Protein AF-A0A3C1F691-F1 (afdb_monomer)

Sequence (245 aa):
MTSILSVVGKPALINWAANTERALVIEAASNLWEDIPINGKKMSRTAYVATLTERIGKQKAHQKELAKAADIGSQVHALIEWNLRRELGQIVGPEPTVQDKAAWAFMSYEDWRKATKLVPVAIEQVVWSTQHRYAGTMDLFADVLIEPYGSCHVVLDWKTGKGIYPEALLQNAAYVQALIEMGHATTLVHGAVVRLPKVETDPEFEVRIITPEEQVELFKVFVNVKALWDWSQAIEAARKVAAKA

Foldseek 3Di:
DVLLCPPPDDVVVVVVLVVQQVVQLVVLLVVVVVPDDPPPPDDDPVRSVVSSDVSSDDDRRSVVVVVVQVLLVVQLLQQVLQVLCVVVVHDDDDHRDHDQLSVQLNVLVVVVCVVFVKDFDDAQDKFDDPPLGDIDTFGTWTWTQDPPVGTATEREAEAQDLDDDLVVLLVRLRRLVRCVNVVVDPLFYKYKYWHGYRDPPRDRIDIDIAGSVNSVVSPVVSSVSNVVSVVVVVVVVVVVVVVVD

Radius of gyration: 23.0 Å; Cα contacts (8 Å, |Δi|>4): 318; chains: 1; bounding box: 62×40×64 Å

Nearest PDB structures (foldseek):
  5zyu-assembly2_B  TM=7.492E-01  e=5.619E-08  Homo sapiens
  5zyv-assembly1_A  TM=8.226E-01  e=7.338E-07  Homo sapiens
  5zyt-assembly3_C  TM=6.083E-01  e=9.622E-08  Homo sapiens
  5zyt-assembly2_B  TM=6.735E-01  e=1.050E-06  Homo sapiens
  5zyt-assembly1_A  TM=6.727E-01  e=1.115E-06  Homo sapiens

Mean predicted aligned error: 5.01 Å

Structure (mmCIF, N/CA/C/O backbone):
data_AF-A0A3C1F691-F1
#
_entry.id   AF-A0A3C1F691-F1
#
loop_
_atom_site.group_PDB
_atom_site.id
_atom_site.type_symbol
_atom_site.label_atom_id
_atom_site.label_alt_id
_atom_site.label_comp_id
_atom_site.label_asym_id
_atom_site.label_entity_id
_atom_site.label_seq_id
_atom_site.pdbx_PDB_ins_code
_atom_site.Cartn_x
_atom_site.Cartn_y
_atom_site.Cartn_z
_atom_site.occupancy
_atom_site.B_iso_or_equiv
_atom_site.auth_seq_id
_atom_site.auth_comp_id
_atom_site.auth_asym_id
_atom_site.auth_atom_id
_atom_site.pdbx_PDB_model_num
ATOM 1 N N . MET A 1 1 ? -9.526 -7.604 -1.653 1.00 84.44 1 MET A N 1
ATOM 2 C CA . MET A 1 1 ? -9.803 -6.157 -1.521 1.00 84.44 1 MET A CA 1
ATOM 3 C C . MET A 1 1 ? -8.988 -5.343 -2.517 1.00 84.44 1 MET A C 1
ATOM 5 O O . MET A 1 1 ? -9.579 -4.698 -3.368 1.00 84.44 1 MET A O 1
ATOM 9 N N . THR A 1 2 ? -7.657 -5.411 -2.482 1.00 85.88 2 THR A N 1
ATOM 10 C CA . THR A 1 2 ? -6.763 -4.706 -3.426 1.00 85.88 2 THR A CA 1
ATOM 11 C C . THR A 1 2 ? -7.056 -5.006 -4.901 1.00 85.88 2 THR A C 1
ATOM 13 O O . THR A 1 2 ? -6.991 -4.110 -5.737 1.00 85.88 2 THR A O 1
ATOM 16 N N . SER A 1 3 ? -7.460 -6.241 -5.219 1.00 92.56 3 SER A N 1
ATOM 17 C CA . SER A 1 3 ? -7.907 -6.636 -6.560 1.00 92.56 3 SER A CA 1
ATOM 18 C C . SER A 1 3 ? -9.103 -5.827 -7.065 1.00 92.56 3 SER A C 1
ATOM 20 O O . SER A 1 3 ? -9.138 -5.487 -8.243 1.00 92.56 3 SER A O 1
ATOM 22 N N . ILE A 1 4 ? -10.050 -5.477 -6.189 1.00 95.81 4 ILE A N 1
ATOM 23 C CA . ILE A 1 4 ? -11.238 -4.692 -6.548 1.00 95.81 4 ILE A CA 1
ATOM 24 C C . ILE A 1 4 ? -10.816 -3.298 -7.002 1.00 95.81 4 ILE A C 1
ATOM 26 O O . ILE A 1 4 ? -11.250 -2.830 -8.044 1.00 95.81 4 ILE A O 1
ATOM 30 N N . LEU A 1 5 ? -9.897 -2.666 -6.273 1.00 95.62 5 LEU A N 1
ATOM 31 C CA . LEU A 1 5 ? -9.416 -1.316 -6.571 1.00 95.62 5 LEU A CA 1
ATOM 32 C C . LEU A 1 5 ? -8.577 -1.236 -7.858 1.00 95.62 5 LEU A C 1
ATOM 34 O O . LEU A 1 5 ? -8.283 -0.140 -8.324 1.00 95.62 5 LEU A O 1
ATOM 38 N N . SER A 1 6 ? -8.212 -2.371 -8.468 1.00 92.81 6 SER A N 1
ATOM 39 C CA . SER A 1 6 ? -7.454 -2.387 -9.727 1.00 92.81 6 SER A CA 1
ATOM 40 C C . SER A 1 6 ? -8.202 -1.777 -10.920 1.00 92.81 6 SER A C 1
ATOM 42 O O . SER A 1 6 ? -7.553 -1.383 -11.887 1.00 92.81 6 SER A O 1
ATOM 44 N N . VAL A 1 7 ? -9.536 -1.655 -10.854 1.00 94.00 7 VAL A N 1
ATOM 45 C CA . VAL A 1 7 ? -10.344 -1.020 -11.919 1.00 94.00 7 VAL A CA 1
ATOM 46 C C . VAL A 1 7 ? -10.296 0.501 -11.879 1.00 94.00 7 VAL A C 1
ATOM 48 O O . VAL A 1 7 ? -10.696 1.152 -12.843 1.00 94.00 7 VAL A O 1
ATOM 51 N N . VAL A 1 8 ? -9.799 1.082 -10.783 1.00 93.38 8 VAL A N 1
ATOM 52 C CA . VAL A 1 8 ? -9.558 2.520 -10.703 1.00 93.38 8 VAL A CA 1
ATOM 53 C C . VAL A 1 8 ? -8.362 2.845 -11.592 1.00 93.38 8 VAL A C 1
ATOM 55 O O . VAL A 1 8 ? -7.253 2.342 -11.401 1.00 93.38 8 VAL A O 1
ATOM 58 N N . GLY A 1 9 ? -8.602 3.675 -12.607 1.00 90.31 9 GLY A N 1
ATOM 59 C CA . GLY A 1 9 ? -7.568 4.078 -13.548 1.00 90.31 9 GLY A CA 1
ATOM 60 C C . GLY A 1 9 ? -6.445 4.849 -12.855 1.00 90.31 9 GLY A C 1
ATOM 61 O O . GLY A 1 9 ? -6.697 5.705 -12.012 1.00 90.31 9 GLY A O 1
ATOM 62 N N . LYS A 1 10 ? -5.198 4.603 -13.278 1.00 89.69 10 LYS A N 1
ATOM 63 C CA . LYS A 1 10 ? -3.998 5.285 -12.759 1.00 89.69 10 LYS A CA 1
ATOM 64 C C . LYS A 1 10 ? -3.265 6.047 -13.872 1.00 89.69 10 LYS A C 1
ATOM 66 O O . LYS A 1 10 ? -2.173 5.630 -14.266 1.00 89.69 10 LYS A O 1
ATOM 71 N N . PRO A 1 11 ? -3.823 7.158 -14.404 1.00 89.62 11 PRO A N 1
ATOM 72 C CA . PRO A 1 11 ? -3.259 7.856 -15.566 1.00 89.62 11 PRO A CA 1
ATOM 73 C C . PRO A 1 11 ? -1.800 8.286 -15.381 1.00 89.62 11 PRO A C 1
ATOM 75 O O . PRO A 1 11 ? -1.000 8.194 -16.309 1.00 89.62 11 PRO A O 1
ATOM 78 N N . ALA A 1 12 ? -1.419 8.685 -14.164 1.00 85.19 12 ALA A N 1
ATOM 79 C CA . ALA A 1 12 ? -0.046 9.073 -13.847 1.00 85.19 12 ALA A CA 1
ATOM 80 C C . ALA A 1 12 ? 0.969 7.936 -14.082 1.00 85.19 12 ALA A C 1
ATOM 82 O O . ALA A 1 12 ? 2.091 8.193 -14.525 1.00 85.19 12 ALA A O 1
ATOM 83 N N . LEU A 1 13 ? 0.574 6.677 -13.849 1.00 89.38 13 LEU A N 1
ATOM 84 C CA . LEU A 1 13 ? 1.449 5.523 -14.064 1.00 89.38 13 LEU A CA 1
ATOM 85 C C . LEU A 1 13 ? 1.698 5.238 -15.546 1.00 89.38 13 LEU A C 1
ATOM 87 O O . LEU A 1 13 ? 2.726 4.653 -15.869 1.00 89.38 13 LEU A O 1
ATOM 91 N N . ILE A 1 14 ? 0.816 5.685 -16.446 1.00 92.25 14 ILE A N 1
ATOM 92 C CA . ILE A 1 14 ? 1.010 5.549 -17.897 1.00 92.25 14 ILE A CA 1
ATOM 93 C C . ILE A 1 14 ? 2.207 6.398 -18.334 1.00 92.25 14 ILE A C 1
ATOM 95 O O . ILE A 1 14 ? 3.147 5.890 -18.946 1.00 92.25 14 ILE A O 1
ATOM 99 N N . ASN A 1 15 ? 2.201 7.681 -17.959 1.00 92.62 15 ASN A N 1
ATOM 100 C CA . ASN A 1 15 ? 3.291 8.603 -18.274 1.00 92.62 15 ASN A CA 1
ATOM 101 C C . ASN A 1 15 ? 4.594 8.186 -17.589 1.00 92.62 15 ASN A C 1
ATOM 103 O O . ASN A 1 15 ? 5.654 8.207 -18.213 1.00 92.62 15 ASN A O 1
ATOM 107 N N . TRP A 1 16 ? 4.514 7.768 -16.323 1.00 93.81 16 TRP A N 1
ATOM 108 C CA . TRP A 1 16 ? 5.671 7.251 -15.601 1.00 93.81 16 TRP A CA 1
ATOM 109 C C . TRP A 1 16 ? 6.269 6.026 -16.299 1.00 93.81 16 TRP A C 1
ATOM 111 O O . TRP A 1 16 ? 7.455 6.048 -16.609 1.00 93.81 16 TRP A O 1
ATOM 121 N N . ALA A 1 17 ? 5.459 5.019 -16.643 1.00 95.19 17 ALA A N 1
ATOM 122 C CA . ALA A 1 17 ? 5.937 3.821 -17.324 1.00 95.19 17 ALA A CA 1
ATOM 123 C C . ALA A 1 17 ? 6.616 4.155 -18.659 1.00 95.19 17 ALA A C 1
ATOM 125 O O . ALA A 1 17 ? 7.720 3.683 -18.917 1.00 95.19 17 ALA A O 1
ATOM 126 N N . ALA A 1 18 ? 6.011 5.024 -19.476 1.00 95.38 18 ALA A N 1
ATOM 127 C CA . ALA A 1 18 ? 6.603 5.460 -20.740 1.00 95.38 18 ALA A CA 1
ATOM 128 C C . ALA A 1 18 ? 7.951 6.177 -20.545 1.00 95.38 18 ALA A C 1
ATOM 130 O O . ALA A 1 18 ? 8.893 5.945 -21.303 1.00 95.38 18 ALA A O 1
ATOM 131 N N . ASN A 1 19 ? 8.062 7.033 -19.526 1.00 96.19 19 ASN A N 1
ATOM 132 C CA . ASN A 1 19 ? 9.307 7.726 -19.203 1.00 96.19 19 ASN A CA 1
ATOM 133 C C . ASN A 1 19 ? 10.386 6.761 -18.692 1.00 96.19 19 ASN A C 1
ATOM 135 O O . ASN A 1 19 ? 11.537 6.880 -19.106 1.00 96.19 19 ASN A O 1
ATOM 139 N N . THR A 1 20 ? 10.020 5.792 -17.851 1.00 96.50 20 THR A N 1
ATOM 140 C CA . THR A 1 20 ? 10.939 4.770 -17.332 1.00 96.50 20 THR A CA 1
ATOM 141 C C . THR A 1 20 ? 11.463 3.862 -18.444 1.00 96.50 20 THR A C 1
ATOM 143 O O . THR A 1 20 ? 12.665 3.619 -18.502 1.00 96.50 20 THR A O 1
ATOM 146 N N . GLU A 1 21 ? 10.608 3.417 -19.374 1.00 97.06 21 GLU A N 1
ATOM 147 C CA . GLU A 1 21 ? 11.079 2.671 -20.553 1.00 97.06 21 GLU A CA 1
ATOM 148 C C . GLU A 1 21 ? 11.993 3.530 -21.432 1.00 97.06 21 GLU A C 1
ATOM 150 O O . GLU A 1 21 ? 13.033 3.058 -21.886 1.00 97.06 21 GLU A O 1
ATOM 155 N N . ARG A 1 22 ? 11.646 4.806 -21.659 1.00 97.06 22 ARG A N 1
ATOM 156 C CA . ARG A 1 22 ? 12.476 5.708 -22.472 1.00 97.06 22 ARG A CA 1
ATOM 157 C C . ARG A 1 22 ? 13.873 5.876 -21.877 1.00 97.06 22 ARG A C 1
ATOM 159 O O . ARG A 1 22 ? 14.838 5.844 -22.631 1.00 97.06 22 ARG A O 1
ATOM 166 N N . ALA A 1 23 ? 13.978 6.032 -20.559 1.00 97.19 23 ALA A N 1
ATOM 167 C CA . ALA A 1 23 ? 15.262 6.135 -19.873 1.00 97.19 23 ALA A CA 1
ATOM 168 C C . ALA A 1 23 ? 16.117 4.874 -20.076 1.00 97.19 23 ALA A C 1
ATOM 170 O O . ALA A 1 23 ? 17.266 4.999 -20.490 1.00 97.19 23 ALA A O 1
ATOM 171 N N . LEU A 1 24 ? 15.534 3.678 -19.901 1.00 96.75 24 LEU A N 1
ATOM 172 C CA . LEU A 1 24 ? 16.233 2.409 -20.142 1.00 96.75 24 LEU A CA 1
ATOM 173 C C . LEU A 1 24 ? 16.728 2.293 -21.590 1.00 96.75 24 LEU A C 1
ATOM 175 O O . LEU A 1 24 ? 17.860 1.883 -21.830 1.00 96.75 24 LEU A O 1
ATOM 179 N N . VAL A 1 25 ? 15.885 2.641 -22.567 1.00 96.62 25 VAL A N 1
ATOM 180 C CA . VAL A 1 25 ? 16.254 2.563 -23.989 1.00 96.62 25 VAL A CA 1
ATOM 181 C C . VAL A 1 25 ? 17.381 3.539 -24.319 1.00 96.62 25 VAL A C 1
ATOM 183 O O . VAL A 1 25 ? 18.305 3.160 -25.035 1.00 96.62 25 VAL A O 1
ATOM 186 N N . ILE A 1 26 ? 17.322 4.771 -23.801 1.00 96.81 26 ILE A N 1
ATOM 187 C CA . ILE A 1 26 ? 18.383 5.771 -23.983 1.00 96.81 26 ILE A CA 1
ATOM 188 C C . ILE A 1 26 ? 19.691 5.260 -23.380 1.00 96.81 26 ILE A C 1
ATOM 190 O O . ILE A 1 26 ? 20.701 5.261 -24.072 1.00 96.81 26 ILE A O 1
ATOM 194 N N . GLU A 1 27 ? 19.674 4.776 -22.139 1.00 96.00 27 GLU A N 1
ATOM 195 C CA . GLU A 1 27 ? 20.860 4.238 -21.463 1.00 96.00 27 GLU A CA 1
ATOM 196 C C . GLU A 1 27 ? 21.464 3.054 -22.233 1.00 96.00 27 GLU A C 1
ATOM 198 O O . GLU A 1 27 ? 22.652 3.055 -22.556 1.00 96.00 27 GLU A O 1
ATOM 203 N N . ALA A 1 28 ? 20.642 2.075 -22.620 1.00 95.12 28 ALA A N 1
ATOM 204 C CA . ALA A 1 28 ? 21.097 0.914 -23.380 1.00 95.12 28 ALA A CA 1
ATOM 205 C C . ALA A 1 28 ? 21.687 1.301 -24.748 1.00 95.12 28 ALA A C 1
ATOM 207 O O . ALA A 1 28 ? 22.677 0.705 -25.183 1.00 95.12 28 ALA A O 1
ATOM 208 N N . ALA A 1 29 ? 21.097 2.295 -25.419 1.00 94.12 29 ALA A N 1
ATOM 209 C CA . ALA A 1 29 ? 21.582 2.807 -26.696 1.00 94.12 29 ALA A CA 1
ATOM 210 C C . ALA A 1 29 ? 22.884 3.608 -26.551 1.00 94.12 29 ALA A C 1
ATOM 212 O O . ALA A 1 29 ? 23.771 3.440 -27.388 1.00 94.12 29 ALA A O 1
ATOM 213 N N . SER A 1 30 ? 23.019 4.428 -25.504 1.00 92.81 30 SER A N 1
ATOM 214 C CA . SER A 1 30 ? 24.247 5.168 -25.186 1.00 92.81 30 SER A CA 1
ATOM 215 C C . SER A 1 30 ? 25.402 4.217 -24.892 1.00 92.81 30 SER A C 1
ATOM 217 O O . SER A 1 30 ? 26.442 4.315 -25.534 1.00 92.81 30 SER A O 1
ATOM 219 N N . ASN A 1 31 ? 25.186 3.215 -24.035 1.00 91.12 31 ASN A N 1
ATOM 220 C CA . ASN A 1 31 ? 26.203 2.203 -23.736 1.00 91.12 31 ASN A CA 1
ATOM 221 C C . ASN A 1 31 ? 26.612 1.441 -25.006 1.00 91.12 31 ASN A C 1
ATOM 223 O O . ASN A 1 31 ? 27.783 1.162 -25.231 1.00 91.12 31 ASN A O 1
ATOM 227 N N . LEU A 1 32 ? 25.647 1.109 -25.875 1.00 90.25 32 LEU A N 1
ATOM 228 C CA . LEU A 1 32 ? 25.952 0.449 -27.147 1.00 90.25 32 LEU A CA 1
ATOM 229 C C . LEU A 1 32 ? 26.742 1.352 -28.096 1.00 90.25 32 LEU A C 1
ATOM 231 O O . LEU A 1 32 ? 27.530 0.838 -28.881 1.00 90.25 32 LEU A O 1
ATOM 235 N N . TRP A 1 33 ? 26.523 2.666 -28.056 1.00 86.50 33 TRP A N 1
ATOM 236 C CA . TRP A 1 33 ? 27.292 3.628 -28.837 1.00 86.50 33 TRP A CA 1
ATOM 237 C C . TRP A 1 33 ? 28.748 3.717 -28.358 1.00 86.50 33 TRP A C 1
ATOM 239 O O . TRP A 1 33 ? 29.644 3.729 -29.199 1.00 86.50 33 TRP A O 1
ATOM 249 N N . GLU A 1 34 ? 28.983 3.704 -27.043 1.00 85.25 34 GLU A N 1
ATOM 250 C CA . GLU A 1 34 ? 30.329 3.726 -26.443 1.00 85.25 34 GLU A CA 1
ATOM 251 C C . GLU A 1 34 ? 31.152 2.473 -26.776 1.00 85.25 34 GLU A C 1
ATOM 253 O O . GLU A 1 34 ? 32.359 2.563 -26.993 1.00 85.25 34 GLU A O 1
ATOM 258 N N . ASP A 1 35 ? 30.501 1.314 -26.898 1.00 83.38 35 ASP A N 1
ATOM 259 C CA . ASP A 1 35 ? 31.168 0.049 -27.225 1.00 83.38 35 ASP A CA 1
ATOM 260 C C . ASP A 1 35 ? 31.649 -0.052 -28.687 1.00 83.38 35 ASP A C 1
ATOM 262 O O . ASP A 1 35 ? 32.362 -0.995 -29.044 1.00 83.38 35 ASP A O 1
ATOM 266 N N . ILE A 1 36 ? 31.250 0.871 -29.574 1.00 77.31 36 ILE A N 1
ATOM 267 C CA . ILE A 1 36 ? 31.621 0.820 -30.996 1.00 77.31 36 ILE A CA 1
ATOM 268 C C . ILE A 1 36 ? 33.094 1.234 -31.154 1.00 77.31 36 ILE A C 1
ATOM 270 O O . ILE A 1 36 ? 33.438 2.383 -30.871 1.00 77.31 36 ILE A O 1
ATOM 274 N N . PRO A 1 37 ? 33.978 0.360 -31.684 1.00 69.44 37 PRO A N 1
ATOM 275 C CA . PRO A 1 37 ? 35.388 0.691 -31.849 1.00 69.44 37 PRO A CA 1
ATOM 276 C C . PRO A 1 37 ? 35.598 1.922 -32.739 1.00 69.44 37 PRO A C 1
ATOM 278 O O . PRO A 1 37 ? 35.031 2.021 -33.833 1.00 69.44 37 PRO A O 1
ATOM 281 N N . ILE A 1 38 ? 36.504 2.807 -32.310 1.00 62.12 38 ILE A N 1
ATOM 282 C CA . ILE A 1 38 ? 36.893 4.066 -32.984 1.00 62.12 38 ILE A CA 1
ATOM 283 C C . ILE A 1 38 ? 37.364 3.827 -34.435 1.00 62.12 38 ILE A C 1
ATOM 285 O O . ILE A 1 38 ? 37.287 4.709 -35.287 1.00 62.12 38 ILE A O 1
ATOM 289 N N . ASN A 1 39 ? 37.773 2.596 -34.750 1.00 66.69 39 ASN A N 1
ATOM 290 C CA . ASN A 1 39 ? 38.333 2.130 -36.019 1.00 66.69 39 ASN A CA 1
ATOM 291 C C . ASN A 1 39 ? 37.342 2.191 -37.210 1.00 66.69 39 ASN A C 1
ATOM 293 O O . ASN A 1 39 ? 37.671 1.740 -38.307 1.00 66.69 39 ASN A O 1
ATOM 297 N N . GLY A 1 40 ? 36.124 2.712 -37.019 1.00 60.62 40 GLY A N 1
ATOM 298 C CA . GLY A 1 40 ? 35.261 3.198 -38.103 1.00 60.62 40 GLY A CA 1
ATOM 299 C C . GLY A 1 40 ? 34.366 2.160 -38.787 1.00 60.62 40 GLY A C 1
ATOM 300 O O . GLY A 1 40 ? 33.588 2.520 -39.674 1.00 60.62 40 GLY A O 1
ATOM 301 N N . LYS A 1 41 ? 34.401 0.882 -38.382 1.00 71.50 41 LYS A N 1
ATOM 302 C CA . LYS A 1 41 ? 33.425 -0.105 -38.871 1.00 71.50 41 LYS A CA 1
ATOM 303 C C . LYS A 1 41 ? 32.082 0.106 -38.179 1.00 71.50 41 LYS A C 1
ATOM 305 O O . LYS A 1 41 ? 31.863 -0.345 -37.060 1.00 71.50 41 LYS A O 1
ATOM 310 N N . LYS A 1 42 ? 31.166 0.774 -38.882 1.00 74.38 42 LYS A N 1
ATOM 311 C CA . LYS A 1 42 ? 29.766 0.891 -38.464 1.00 74.38 42 LYS A CA 1
ATOM 312 C C . LYS A 1 42 ? 29.156 -0.502 -38.310 1.00 74.38 42 LYS A C 1
ATOM 314 O O . LYS A 1 42 ? 29.264 -1.338 -39.207 1.00 74.38 42 LYS A O 1
ATOM 319 N N . MET A 1 43 ? 28.489 -0.725 -37.184 1.00 84.88 43 MET A N 1
ATOM 320 C CA . MET A 1 43 ? 27.676 -1.916 -36.970 1.00 84.88 43 MET A CA 1
ATOM 321 C C . MET A 1 43 ? 26.569 -1.986 -38.029 1.00 84.88 43 MET A C 1
ATOM 323 O O . MET A 1 43 ? 25.995 -0.960 -38.405 1.00 84.88 43 MET A O 1
ATOM 327 N N . SER A 1 44 ? 26.253 -3.187 -38.520 1.00 87.94 44 SER A N 1
ATOM 328 C CA . SER A 1 44 ? 25.092 -3.348 -39.396 1.00 87.94 44 SER A CA 1
ATOM 329 C C . SER A 1 44 ? 23.812 -3.034 -38.618 1.00 87.94 44 SER A C 1
ATOM 331 O O . SER A 1 44 ? 23.735 -3.263 -37.410 1.00 87.94 44 SER A O 1
ATOM 333 N N . ARG A 1 45 ? 22.775 -2.547 -39.309 1.00 88.62 45 ARG A N 1
ATOM 334 C CA . ARG A 1 45 ? 21.475 -2.261 -38.681 1.00 88.62 45 ARG A CA 1
ATOM 335 C C . ARG A 1 45 ? 20.921 -3.479 -37.936 1.00 88.62 45 ARG A C 1
ATOM 337 O O . ARG A 1 45 ? 20.390 -3.333 -36.844 1.00 88.62 45 ARG A O 1
ATOM 344 N N . THR A 1 46 ? 21.063 -4.670 -38.515 1.00 91.88 46 THR A N 1
ATOM 345 C CA . THR A 1 46 ? 20.581 -5.923 -37.922 1.00 91.88 46 THR A CA 1
ATOM 346 C C . THR A 1 46 ? 21.319 -6.258 -36.632 1.00 91.88 46 THR A C 1
ATOM 348 O O . THR A 1 46 ? 20.673 -6.562 -35.634 1.00 91.88 46 THR A O 1
ATOM 351 N N . ALA A 1 47 ? 22.652 -6.152 -36.630 1.00 89.19 47 ALA A N 1
ATOM 352 C CA . ALA A 1 47 ? 23.444 -6.377 -35.426 1.00 89.19 47 ALA A CA 1
ATOM 353 C C . ALA A 1 47 ? 23.119 -5.333 -34.347 1.00 89.19 47 ALA A C 1
ATOM 355 O O . ALA A 1 47 ? 22.934 -5.697 -33.194 1.00 89.19 47 ALA A O 1
ATOM 356 N N . TYR A 1 48 ? 22.937 -4.064 -34.729 1.00 90.69 48 TYR A N 1
ATOM 357 C CA . TYR A 1 48 ? 22.548 -3.007 -33.794 1.00 90.69 48 TYR A CA 1
ATOM 358 C C . TYR A 1 48 ? 21.205 -3.300 -33.120 1.00 90.69 48 TYR A C 1
ATOM 360 O O . TYR A 1 48 ? 21.106 -3.271 -31.896 1.00 90.69 48 TYR A O 1
ATOM 368 N N . VAL A 1 49 ? 20.175 -3.621 -33.911 1.00 92.75 49 VAL A N 1
ATOM 369 C CA . VAL A 1 49 ? 18.840 -3.936 -33.382 1.00 92.75 49 VAL A CA 1
ATOM 370 C C . VAL A 1 49 ? 18.887 -5.165 -32.475 1.00 92.75 49 VAL A C 1
ATOM 372 O O . VAL A 1 49 ? 18.285 -5.134 -31.403 1.00 92.75 49 VAL A O 1
ATOM 375 N N . ALA A 1 50 ? 19.608 -6.221 -32.863 1.00 93.44 50 ALA A N 1
ATOM 376 C CA . ALA A 1 50 ? 19.735 -7.430 -32.052 1.00 93.44 50 ALA A CA 1
ATOM 377 C C . ALA A 1 50 ? 20.407 -7.143 -30.699 1.00 93.44 50 ALA A C 1
ATOM 379 O O . ALA A 1 50 ? 19.819 -7.436 -29.659 1.00 93.44 50 ALA A O 1
ATOM 380 N N . THR A 1 51 ? 21.572 -6.487 -30.706 1.00 92.81 51 THR A N 1
ATOM 381 C CA . THR A 1 51 ? 22.323 -6.163 -29.484 1.00 92.81 51 THR A CA 1
ATOM 382 C C . THR A 1 51 ? 21.550 -5.213 -28.571 1.00 92.81 51 THR A C 1
ATOM 384 O O . THR A 1 51 ? 21.498 -5.424 -27.361 1.00 92.81 51 THR A O 1
ATOM 387 N N . LEU A 1 52 ? 20.908 -4.176 -29.123 1.00 94.06 52 LEU A N 1
ATOM 388 C CA . LEU A 1 52 ? 20.104 -3.246 -28.325 1.00 94.06 52 LEU A CA 1
ATOM 389 C C . LEU A 1 52 ? 18.898 -3.949 -27.683 1.00 94.06 52 LEU A C 1
ATOM 391 O O . LEU A 1 52 ? 18.619 -3.736 -26.504 1.00 94.06 52 LEU A O 1
ATOM 395 N N . THR A 1 53 ? 18.209 -4.814 -28.434 1.00 94.56 53 THR A N 1
ATOM 396 C CA . THR A 1 53 ? 17.072 -5.596 -27.918 1.00 94.56 53 THR A CA 1
ATOM 397 C C . THR A 1 53 ? 17.501 -6.516 -26.777 1.00 94.56 53 THR A C 1
ATOM 399 O O . THR A 1 53 ? 16.800 -6.619 -25.770 1.00 94.56 53 THR A O 1
ATOM 402 N N . GLU A 1 54 ? 18.660 -7.162 -26.908 1.00 94.50 54 GLU A N 1
ATOM 403 C CA . GLU A 1 54 ? 19.227 -8.013 -25.861 1.00 94.50 54 GLU A CA 1
ATOM 404 C C . GLU A 1 54 ? 19.539 -7.220 -24.583 1.00 94.50 54 GLU A C 1
ATOM 406 O O . GLU A 1 54 ? 19.154 -7.652 -23.496 1.00 94.50 54 GLU A O 1
ATOM 411 N N . ARG A 1 55 ? 20.142 -6.028 -24.706 1.00 93.19 55 ARG A N 1
ATOM 412 C CA . ARG A 1 55 ? 20.477 -5.155 -23.563 1.00 93.19 55 ARG A CA 1
ATOM 413 C C . ARG A 1 55 ? 19.259 -4.631 -22.815 1.00 93.19 55 ARG A C 1
ATOM 415 O O . ARG A 1 55 ? 19.258 -4.616 -21.588 1.00 93.19 55 ARG A O 1
ATOM 422 N N . ILE A 1 56 ? 18.227 -4.200 -23.540 1.00 95.12 56 ILE A N 1
ATOM 423 C CA . ILE A 1 56 ? 16.959 -3.765 -22.931 1.00 95.12 56 ILE A CA 1
ATOM 424 C C . ILE A 1 56 ? 16.317 -4.949 -22.187 1.00 95.12 56 ILE A C 1
ATOM 426 O O . ILE A 1 56 ? 15.803 -4.806 -21.073 1.00 95.12 56 ILE A O 1
ATOM 430 N N . GLY A 1 57 ? 16.395 -6.140 -22.785 1.00 93.62 57 GLY A N 1
ATOM 431 C CA . GLY A 1 57 ? 15.841 -7.367 -22.239 1.00 93.62 57 GLY A CA 1
ATOM 432 C C . GLY A 1 57 ? 14.318 -7.453 -22.379 1.00 93.62 57 GLY A C 1
ATOM 433 O O . GLY A 1 57 ? 13.652 -6.601 -22.963 1.00 93.62 57 GLY A O 1
ATOM 434 N N . LYS A 1 58 ? 13.744 -8.542 -21.853 1.00 92.19 58 LYS A N 1
ATOM 435 C CA . LYS A 1 58 ? 12.309 -8.856 -22.016 1.00 92.19 58 LYS A CA 1
ATOM 436 C C . LYS A 1 58 ? 11.408 -8.215 -20.962 1.00 92.19 58 LYS A C 1
ATOM 438 O O . LYS A 1 58 ? 10.224 -7.997 -21.208 1.00 92.19 58 LYS A O 1
ATOM 443 N N . GLN A 1 59 ? 11.941 -7.984 -19.766 1.00 93.38 59 GLN A N 1
ATOM 444 C CA . GLN A 1 59 ? 11.166 -7.450 -18.653 1.00 93.38 59 GLN A CA 1
ATOM 445 C C . GLN A 1 59 ? 11.141 -5.927 -18.729 1.00 93.38 59 GLN A C 1
ATOM 447 O O . GLN A 1 59 ? 12.195 -5.291 -18.713 1.00 93.38 59 GLN A O 1
ATOM 452 N N . LYS A 1 60 ? 9.931 -5.365 -18.754 1.00 93.94 60 LYS A N 1
ATOM 453 C CA . LYS A 1 60 ? 9.704 -3.922 -18.854 1.00 93.94 60 LYS A CA 1
ATOM 454 C C . LYS A 1 60 ? 10.332 -3.198 -17.658 1.00 93.94 60 LYS A C 1
ATOM 456 O O . LYS A 1 60 ? 10.166 -3.634 -16.514 1.00 93.94 60 LYS A O 1
ATOM 461 N N . ALA A 1 61 ? 11.034 -2.098 -17.910 1.00 94.25 61 ALA A N 1
ATOM 462 C CA . ALA A 1 61 ? 11.726 -1.304 -16.898 1.00 94.25 61 ALA A CA 1
ATOM 463 C C . ALA A 1 61 ? 10.801 -0.892 -15.743 1.00 94.25 61 ALA A C 1
ATOM 465 O O . ALA A 1 61 ? 11.121 -1.103 -14.574 1.00 94.25 61 ALA A O 1
ATOM 466 N N . HIS A 1 62 ? 9.607 -0.384 -16.055 1.00 93.56 62 HIS A N 1
ATOM 467 C CA . HIS A 1 62 ? 8.657 0.058 -15.028 1.00 93.56 62 HIS A CA 1
ATOM 468 C C . HIS A 1 62 ? 8.164 -1.088 -14.131 1.00 93.56 62 HIS A C 1
ATOM 470 O O . HIS A 1 62 ? 7.865 -0.868 -12.961 1.00 93.56 62 HIS A O 1
ATOM 476 N N . GLN A 1 63 ? 8.109 -2.325 -14.643 1.00 94.19 63 GLN A N 1
ATOM 477 C CA . GLN A 1 63 ? 7.745 -3.495 -13.839 1.00 94.19 63 GLN A CA 1
ATOM 478 C C . GLN A 1 63 ? 8.856 -3.861 -12.851 1.00 94.19 63 GLN A C 1
ATOM 480 O O . GLN A 1 63 ? 8.553 -4.233 -11.719 1.00 94.19 63 GLN A O 1
ATOM 485 N N . LYS A 1 64 ? 10.130 -3.722 -13.249 1.00 93.88 64 LYS A N 1
ATOM 486 C CA . LYS A 1 64 ? 11.277 -3.906 -12.342 1.00 93.88 64 LYS A CA 1
ATOM 487 C C . LYS A 1 64 ? 11.241 -2.886 -11.209 1.00 93.88 64 LYS A C 1
ATOM 489 O O . LYS A 1 64 ? 11.377 -3.257 -10.048 1.00 93.88 64 LYS A O 1
ATOM 494 N N . GLU A 1 65 ? 11.010 -1.617 -11.536 1.00 93.06 65 GLU A N 1
ATOM 495 C CA . GLU A 1 65 ? 10.939 -0.548 -10.535 1.00 93.06 65 GLU A CA 1
ATOM 496 C C . GLU A 1 65 ? 9.734 -0.705 -9.600 1.00 93.06 65 GLU A C 1
ATOM 498 O O . GLU A 1 65 ? 9.864 -0.519 -8.390 1.00 93.06 65 GLU A O 1
ATOM 503 N N . LEU A 1 66 ? 8.580 -1.128 -10.126 1.00 90.88 66 LEU A N 1
ATOM 504 C CA . LEU A 1 66 ? 7.413 -1.443 -9.304 1.00 90.88 66 LEU A CA 1
ATOM 505 C C . LEU A 1 66 ? 7.691 -2.610 -8.345 1.00 90.88 66 LEU A C 1
ATOM 507 O O . LEU A 1 66 ? 7.326 -2.524 -7.177 1.00 9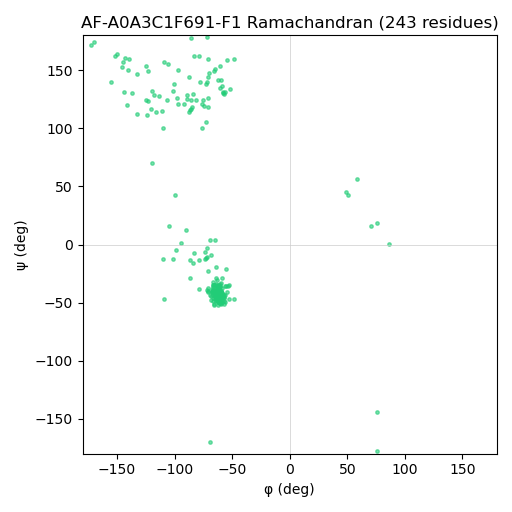0.88 66 LEU A O 1
ATOM 511 N N . ALA A 1 67 ? 8.360 -3.669 -8.813 1.00 92.56 67 ALA A N 1
ATOM 512 C CA . ALA A 1 67 ? 8.720 -4.816 -7.980 1.00 92.56 67 ALA A CA 1
ATOM 513 C C . ALA A 1 67 ? 9.678 -4.422 -6.846 1.00 92.56 67 ALA A C 1
ATOM 515 O O . ALA A 1 67 ? 9.425 -4.767 -5.698 1.00 92.56 67 ALA A O 1
ATOM 516 N N . LYS A 1 68 ? 10.715 -3.624 -7.138 1.00 91.75 68 LYS A N 1
ATOM 517 C CA . LYS A 1 68 ? 11.623 -3.078 -6.111 1.00 91.75 68 LYS A CA 1
ATOM 518 C C . LYS A 1 68 ? 10.875 -2.237 -5.074 1.00 91.75 68 LYS A C 1
ATOM 520 O O . LYS A 1 68 ? 11.156 -2.317 -3.883 1.00 91.75 68 LYS A O 1
ATOM 525 N N . ALA A 1 69 ? 9.927 -1.408 -5.515 1.00 89.19 69 ALA A N 1
ATOM 526 C CA . ALA A 1 69 ? 9.127 -0.592 -4.606 1.00 89.19 69 ALA A CA 1
ATOM 527 C C . ALA A 1 69 ? 8.190 -1.441 -3.728 1.00 89.19 69 ALA A C 1
ATOM 529 O O . ALA A 1 69 ? 8.045 -1.149 -2.542 1.00 89.19 69 ALA A O 1
ATOM 530 N N . ALA A 1 70 ? 7.578 -2.481 -4.299 1.00 90.75 70 ALA A N 1
ATOM 531 C CA . ALA A 1 70 ? 6.710 -3.410 -3.580 1.00 90.75 70 ALA A CA 1
ATOM 532 C C . ALA A 1 70 ? 7.482 -4.258 -2.556 1.00 90.75 70 ALA A C 1
ATOM 534 O O . ALA A 1 70 ? 6.986 -4.479 -1.453 1.00 90.75 70 ALA A O 1
ATOM 535 N N . ASP A 1 71 ? 8.702 -4.675 -2.894 1.00 95.00 71 ASP A N 1
ATOM 536 C CA . ASP A 1 71 ? 9.595 -5.409 -1.995 1.00 95.00 71 ASP A CA 1
ATOM 537 C C . ASP A 1 71 ? 9.938 -4.584 -0.744 1.00 95.00 71 ASP A C 1
ATOM 539 O O . ASP A 1 71 ? 9.761 -5.057 0.375 1.00 95.00 71 ASP A O 1
ATOM 543 N N . ILE A 1 72 ? 10.270 -3.295 -0.912 1.00 94.25 72 ILE A N 1
ATOM 544 C CA . ILE A 1 72 ? 10.476 -2.379 0.226 1.00 94.25 72 ILE A CA 1
ATOM 545 C C . ILE A 1 72 ? 9.244 -2.321 1.126 1.00 94.25 72 ILE A C 1
ATOM 547 O O . ILE A 1 72 ? 9.368 -2.432 2.340 1.00 94.25 72 ILE A O 1
ATOM 551 N N . GLY A 1 73 ? 8.058 -2.124 0.543 1.00 94.56 73 GLY A N 1
ATOM 552 C CA . GLY A 1 73 ? 6.818 -2.100 1.316 1.00 94.56 73 GLY A CA 1
ATOM 553 C C . GLY A 1 73 ? 6.610 -3.393 2.101 1.00 94.56 73 GLY A C 1
ATOM 554 O O . GLY A 1 73 ? 6.322 -3.336 3.290 1.00 94.56 73 GLY A O 1
ATOM 555 N N . SER A 1 74 ? 6.834 -4.540 1.462 1.00 96.00 74 SER A N 1
ATOM 556 C CA . SER A 1 74 ? 6.664 -5.860 2.083 1.00 96.00 74 SER A CA 1
ATOM 557 C C . SER A 1 74 ? 7.615 -6.066 3.265 1.00 96.00 74 SER A C 1
ATOM 559 O O . SER A 1 74 ? 7.199 -6.559 4.308 1.00 96.00 74 SER A O 1
ATOM 561 N N . GLN A 1 75 ? 8.872 -5.634 3.135 1.00 97.56 75 GLN A N 1
ATOM 562 C CA . GLN A 1 75 ? 9.856 -5.686 4.220 1.00 97.56 75 GLN 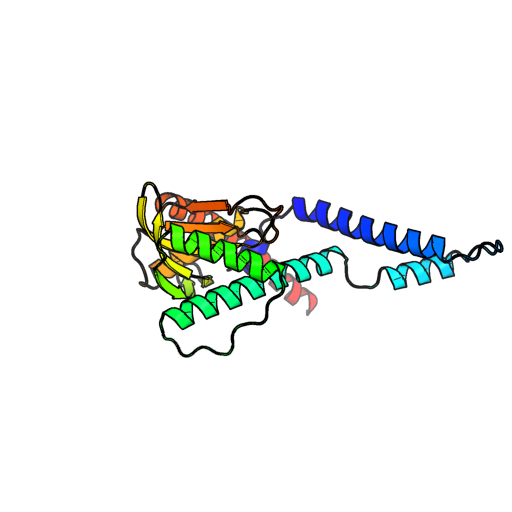A CA 1
ATOM 563 C C . GLN A 1 75 ? 9.465 -4.794 5.406 1.00 97.56 75 GLN A C 1
ATOM 565 O O . GLN A 1 75 ? 9.610 -5.208 6.553 1.00 97.56 75 GLN A O 1
ATOM 570 N N . VAL A 1 76 ? 8.937 -3.593 5.139 1.00 97.00 76 VAL A N 1
ATOM 571 C CA . VAL A 1 76 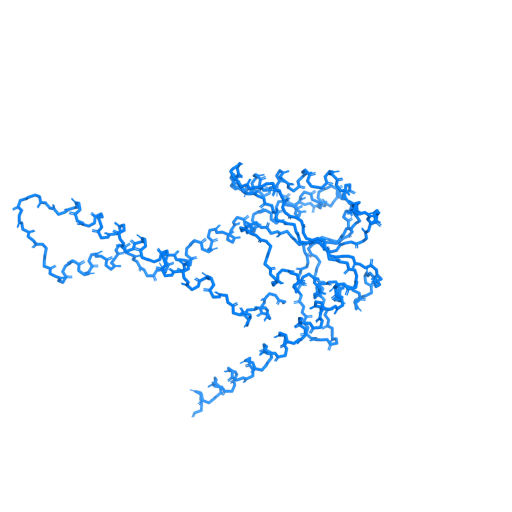? 8.456 -2.681 6.191 1.00 97.00 76 VAL A CA 1
ATOM 572 C C . VAL A 1 76 ? 7.278 -3.292 6.946 1.00 97.00 76 VAL A C 1
ATOM 574 O O . VAL A 1 76 ? 7.309 -3.329 8.171 1.00 97.00 76 VAL A O 1
ATOM 577 N N . HIS A 1 77 ? 6.283 -3.825 6.232 1.00 97.38 77 HIS A N 1
ATOM 578 C CA . HIS A 1 77 ? 5.130 -4.500 6.841 1.00 97.38 77 HIS A CA 1
ATOM 579 C C . HIS A 1 77 ? 5.545 -5.690 7.704 1.00 97.38 77 HIS A C 1
ATOM 581 O O . HIS A 1 77 ? 5.157 -5.764 8.865 1.00 97.38 77 HIS A O 1
ATOM 587 N N . ALA A 1 78 ? 6.419 -6.558 7.187 1.00 97.50 78 ALA A N 1
ATOM 588 C CA . ALA A 1 78 ? 6.918 -7.708 7.936 1.00 97.50 78 ALA A CA 1
ATOM 589 C C . ALA A 1 78 ? 7.645 -7.299 9.230 1.00 97.50 78 ALA A C 1
ATOM 591 O O . ALA A 1 78 ? 7.483 -7.948 10.265 1.00 97.50 78 ALA A O 1
ATOM 592 N N . LEU A 1 79 ? 8.438 -6.223 9.191 1.00 97.81 79 LEU A N 1
ATOM 593 C CA . LEU A 1 79 ? 9.165 -5.739 10.364 1.00 97.81 79 LEU A CA 1
ATOM 594 C C . LEU A 1 79 ? 8.233 -5.079 11.395 1.00 97.81 79 LEU A C 1
ATOM 596 O O . LEU A 1 79 ? 8.396 -5.313 12.593 1.00 97.81 79 LEU A O 1
ATOM 600 N N . ILE A 1 80 ? 7.231 -4.317 10.943 1.00 98.12 80 ILE A N 1
ATOM 601 C CA . ILE A 1 80 ? 6.183 -3.743 11.804 1.00 98.12 80 ILE A CA 1
ATOM 602 C C . ILE A 1 80 ? 5.370 -4.854 12.477 1.00 98.12 80 ILE A C 1
ATOM 604 O O . ILE A 1 80 ? 5.210 -4.838 13.699 1.00 98.12 80 ILE A O 1
ATOM 608 N N . GLU A 1 81 ? 4.906 -5.846 11.713 1.00 97.81 81 GLU A N 1
ATOM 609 C CA . GLU A 1 81 ? 4.171 -6.998 12.242 1.00 97.81 81 GLU A CA 1
ATOM 610 C C . GLU A 1 81 ? 5.001 -7.736 13.298 1.00 97.81 81 GLU A C 1
ATOM 612 O O . GLU A 1 81 ? 4.526 -7.971 14.412 1.00 97.81 81 GLU A O 1
ATOM 617 N N . TRP A 1 82 ? 6.251 -8.081 12.969 1.00 97.69 82 TRP A N 1
ATOM 618 C CA . TRP A 1 82 ? 7.149 -8.775 13.890 1.00 97.69 82 TRP A CA 1
ATOM 619 C C . TRP A 1 82 ? 7.346 -7.990 15.191 1.00 97.69 82 TRP A C 1
ATOM 621 O O . TRP A 1 82 ? 7.239 -8.564 16.278 1.00 97.69 82 TRP A O 1
ATOM 631 N N . ASN A 1 83 ? 7.583 -6.677 15.091 1.00 97.56 83 ASN A N 1
ATOM 632 C CA . ASN A 1 83 ? 7.769 -5.791 16.237 1.00 97.56 83 ASN A CA 1
ATOM 633 C C . ASN A 1 83 ? 6.532 -5.766 17.149 1.00 97.56 83 ASN A C 1
ATOM 635 O O . ASN A 1 83 ? 6.656 -6.001 18.353 1.00 97.56 83 ASN A O 1
ATOM 639 N N . LEU A 1 84 ? 5.346 -5.548 16.576 1.00 97.19 84 LEU A N 1
ATOM 640 C CA . LEU A 1 84 ? 4.086 -5.475 17.319 1.00 97.19 84 LEU A CA 1
ATOM 641 C C . LEU A 1 84 ? 3.743 -6.802 18.002 1.00 97.19 84 LEU A C 1
ATOM 643 O O . LEU A 1 84 ? 3.391 -6.833 19.182 1.00 97.19 84 LEU A O 1
ATOM 647 N N . ARG A 1 85 ? 3.875 -7.922 17.284 1.00 96.62 85 ARG A N 1
ATOM 648 C CA . ARG A 1 85 ? 3.600 -9.254 17.842 1.00 96.62 85 ARG A CA 1
ATOM 649 C C . ARG A 1 85 ? 4.561 -9.608 18.974 1.00 96.62 85 ARG A C 1
ATOM 651 O O . ARG A 1 85 ? 4.127 -10.149 19.992 1.00 96.62 85 ARG A O 1
ATOM 658 N N . ARG A 1 86 ? 5.849 -9.283 18.817 1.00 94.88 86 ARG A N 1
ATOM 659 C CA . ARG A 1 86 ? 6.875 -9.499 19.847 1.00 94.88 86 ARG A CA 1
ATOM 660 C C . ARG A 1 86 ? 6.539 -8.754 21.134 1.00 94.88 86 ARG A C 1
ATOM 662 O O . ARG A 1 86 ? 6.681 -9.313 22.217 1.00 94.88 86 ARG A O 1
ATOM 669 N N . GLU A 1 87 ? 6.118 -7.501 21.027 1.00 90.31 87 GLU A N 1
ATOM 670 C CA . GLU A 1 87 ? 5.779 -6.679 22.188 1.00 90.31 87 GLU A CA 1
ATOM 671 C C . GLU A 1 87 ? 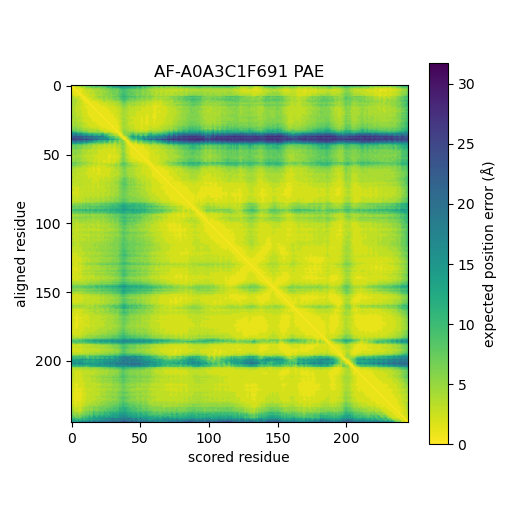4.545 -7.188 22.937 1.00 90.31 87 GLU A C 1
ATOM 673 O O . GLU A 1 87 ? 4.519 -7.171 24.166 1.00 90.31 87 GLU A O 1
ATOM 678 N N . LEU A 1 88 ? 3.567 -7.739 22.215 1.00 92.19 88 LEU A N 1
ATOM 679 C CA . LEU A 1 88 ? 2.428 -8.443 22.808 1.00 92.19 88 LEU A CA 1
ATOM 680 C C . LEU A 1 88 ? 2.807 -9.788 23.461 1.00 92.19 88 LEU A C 1
ATOM 682 O O . LEU A 1 88 ? 1.927 -10.528 23.899 1.00 92.19 88 LEU A O 1
ATOM 686 N N . GLY A 1 89 ? 4.096 -10.139 23.509 1.00 91.69 89 GLY A N 1
ATOM 687 C CA . GLY A 1 89 ? 4.587 -11.389 24.086 1.00 91.69 89 GLY A CA 1
ATOM 688 C C . GLY A 1 89 ? 4.242 -12.628 23.256 1.00 91.69 89 GLY A C 1
ATOM 689 O O . GLY A 1 89 ? 4.323 -13.745 23.769 1.00 91.69 89 GLY A O 1
ATOM 690 N N . GLN A 1 90 ? 3.847 -12.460 21.989 1.00 93.69 90 GLN A N 1
ATOM 691 C CA . GLN A 1 90 ? 3.595 -13.590 21.097 1.00 93.69 90 GLN A CA 1
ATOM 692 C C . GLN A 1 90 ? 4.917 -14.272 20.728 1.00 93.69 90 GLN A C 1
ATOM 694 O O . GLN A 1 90 ? 5.961 -13.630 20.594 1.00 93.69 90 GLN A O 1
ATOM 699 N N . ILE A 1 91 ? 4.868 -15.589 20.521 1.00 91.06 91 ILE A N 1
ATOM 700 C CA . ILE A 1 91 ? 6.013 -16.334 19.994 1.00 91.06 91 ILE A CA 1
ATOM 701 C C . ILE A 1 91 ? 6.147 -15.985 18.512 1.00 91.06 91 ILE A C 1
ATOM 703 O O . ILE A 1 91 ? 5.357 -16.438 17.685 1.00 91.06 91 ILE A O 1
ATOM 707 N N . VAL A 1 92 ? 7.148 -15.171 18.190 1.00 94.06 92 VAL A N 1
ATOM 708 C CA . VAL A 1 92 ? 7.481 -14.767 16.821 1.00 94.06 92 VAL A CA 1
ATOM 709 C C . VAL A 1 92 ? 8.783 -15.418 16.361 1.00 94.06 92 VAL A C 1
ATOM 711 O O . VAL A 1 92 ? 9.612 -15.831 17.173 1.00 94.06 92 VAL A O 1
ATOM 714 N N . GLY A 1 93 ? 8.952 -15.527 15.043 1.00 93.00 93 GLY A N 1
ATOM 715 C CA . GLY A 1 93 ? 10.185 -16.011 14.423 1.00 93.00 93 GLY A CA 1
ATOM 716 C C . GLY A 1 93 ? 11.366 -15.035 14.564 1.00 93.00 93 GLY A C 1
ATOM 717 O O . GLY A 1 93 ? 11.279 -14.046 15.299 1.00 93.00 93 GLY A O 1
ATOM 718 N N . PRO A 1 94 ? 12.483 -15.293 13.858 1.00 95.25 94 PRO A N 1
ATOM 719 C CA . PRO A 1 94 ? 13.608 -14.363 13.826 1.00 95.25 94 PRO A CA 1
ATOM 720 C C . PRO A 1 94 ? 13.189 -13.003 13.255 1.00 95.25 94 PRO A C 1
ATOM 722 O O . PRO A 1 94 ? 12.255 -12.917 12.457 1.00 95.25 94 PRO A O 1
ATOM 725 N N . GLU A 1 95 ? 13.902 -11.954 13.661 1.00 96.31 95 GLU A N 1
ATOM 726 C CA . GLU A 1 95 ? 13.710 -10.607 13.123 1.00 96.31 95 GLU A CA 1
ATOM 727 C C . GLU A 1 95 ? 13.899 -10.604 11.594 1.00 96.31 95 GLU A C 1
ATOM 729 O O . GLU A 1 95 ? 14.899 -11.146 11.104 1.00 96.31 95 GLU A O 1
ATOM 734 N N . PRO A 1 96 ? 12.957 -10.029 10.822 1.00 96.00 96 PRO A N 1
ATOM 735 C CA . PRO A 1 96 ? 13.091 -9.930 9.377 1.00 96.00 96 PRO A CA 1
ATOM 736 C C . PRO A 1 96 ? 14.365 -9.182 8.980 1.00 96.00 96 PRO A C 1
ATOM 738 O O . PRO A 1 96 ? 14.629 -8.076 9.445 1.00 96.00 96 PRO A O 1
ATOM 741 N N . THR A 1 97 ? 15.150 -9.762 8.073 1.00 95.94 97 THR A N 1
ATOM 742 C CA . THR A 1 97 ? 16.261 -9.038 7.447 1.00 95.94 97 THR A CA 1
ATOM 743 C C . THR A 1 97 ? 15.698 -8.076 6.411 1.00 95.94 97 THR A C 1
ATOM 745 O O . THR A 1 97 ? 15.039 -8.505 5.464 1.00 95.94 97 THR A O 1
ATOM 748 N N . VAL A 1 98 ? 15.966 -6.785 6.585 1.00 95.62 98 VAL A N 1
ATOM 749 C CA . VAL A 1 98 ? 15.458 -5.725 5.712 1.00 95.62 98 VAL A CA 1
ATOM 750 C C . VAL A 1 98 ? 16.597 -4.875 5.162 1.00 95.62 98 VAL A C 1
ATOM 752 O O . VAL A 1 98 ? 17.656 -4.758 5.774 1.00 95.62 98 VAL A O 1
ATOM 755 N N . GLN A 1 99 ? 16.383 -4.267 4.001 1.00 95.31 99 GLN A N 1
ATOM 756 C CA . GLN A 1 99 ? 17.324 -3.301 3.436 1.00 95.31 99 GLN A CA 1
ATOM 757 C C . GLN A 1 99 ? 17.198 -1.924 4.101 1.00 95.31 99 GLN A C 1
ATOM 759 O O . GLN A 1 99 ? 16.146 -1.588 4.646 1.00 95.31 99 GLN A O 1
ATOM 764 N N . ASP A 1 100 ? 18.217 -1.075 3.947 1.00 93.88 100 ASP A N 1
ATOM 765 C CA . ASP A 1 100 ? 18.293 0.248 4.587 1.00 93.88 100 ASP A CA 1
ATOM 766 C C . ASP A 1 100 ? 17.010 1.069 4.424 1.00 93.88 100 ASP A C 1
ATOM 768 O O . ASP A 1 100 ? 16.468 1.581 5.394 1.00 93.88 100 ASP A O 1
ATOM 772 N N . LYS A 1 101 ? 16.458 1.145 3.205 1.00 93.25 101 LYS A N 1
ATOM 773 C CA . LYS A 1 101 ? 15.222 1.908 2.934 1.00 93.25 101 LYS A CA 1
ATOM 774 C C . LYS A 1 101 ? 14.016 1.431 3.749 1.00 93.25 101 LYS A C 1
ATOM 776 O O . LYS A 1 101 ? 13.138 2.231 4.057 1.00 93.25 101 LYS A O 1
ATOM 781 N N . ALA A 1 102 ? 13.941 0.134 4.037 1.00 94.75 102 ALA A N 1
ATOM 782 C CA . ALA A 1 102 ? 12.887 -0.429 4.867 1.00 94.75 102 ALA A CA 1
ATOM 783 C C . ALA A 1 102 ? 13.169 -0.185 6.35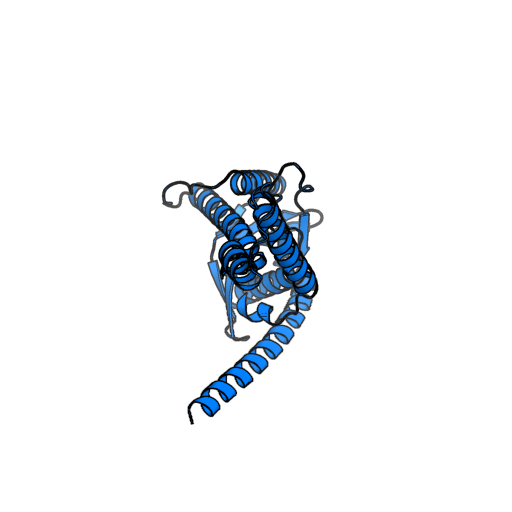9 1.00 94.75 102 ALA A C 1
ATOM 785 O O . ALA A 1 102 ? 12.248 0.176 7.086 1.00 94.75 102 ALA A O 1
ATOM 786 N N . ALA A 1 103 ? 14.431 -0.273 6.793 1.00 94.62 103 ALA A N 1
ATOM 787 C CA . ALA A 1 103 ? 14.831 0.105 8.150 1.00 94.62 103 ALA A CA 1
ATOM 788 C C . ALA A 1 103 ? 14.520 1.584 8.457 1.00 94.62 103 ALA A C 1
ATOM 790 O O . ALA A 1 103 ? 13.960 1.890 9.506 1.00 94.62 103 ALA A O 1
ATOM 791 N N . TRP A 1 104 ? 14.784 2.496 7.514 1.00 93.38 104 TRP A N 1
ATOM 792 C CA . TRP A 1 104 ? 14.431 3.916 7.638 1.00 93.38 104 TRP A CA 1
ATOM 793 C C . TRP A 1 104 ? 12.923 4.135 7.793 1.00 93.38 104 TRP A C 1
ATOM 795 O O . TRP A 1 104 ? 12.491 4.830 8.709 1.00 93.38 104 TRP A O 1
ATOM 805 N N . ALA A 1 105 ? 12.112 3.496 6.947 1.00 94.56 105 ALA A N 1
ATOM 806 C CA . ALA A 1 105 ? 10.657 3.582 7.061 1.00 94.56 105 ALA A CA 1
ATOM 807 C C . ALA A 1 105 ? 10.135 3.001 8.383 1.00 94.56 105 ALA A C 1
ATOM 809 O O . ALA A 1 105 ? 9.183 3.533 8.955 1.00 94.56 105 ALA A O 1
ATOM 810 N N . PHE A 1 106 ? 10.775 1.948 8.895 1.00 95.88 106 PHE A N 1
ATOM 811 C CA . PHE A 1 106 ? 10.465 1.390 10.207 1.00 95.88 106 PHE A CA 1
ATOM 812 C C . PHE A 1 106 ? 10.785 2.366 11.351 1.00 95.88 106 PHE A C 1
ATOM 814 O O . PHE A 1 106 ? 9.983 2.499 12.271 1.00 95.88 106 PHE A O 1
ATOM 821 N N . MET A 1 107 ? 11.894 3.110 11.280 1.00 93.81 107 MET A N 1
ATOM 822 C CA . MET A 1 107 ? 12.192 4.165 12.260 1.00 93.81 107 MET A CA 1
ATOM 823 C C . MET A 1 107 ? 11.105 5.247 12.274 1.00 93.81 107 MET A C 1
ATOM 825 O O . MET A 1 107 ? 10.639 5.633 13.341 1.00 93.81 107 MET A O 1
ATOM 829 N N . SER A 1 108 ? 10.633 5.680 11.102 1.00 93.25 108 SER A N 1
ATOM 830 C CA . SER A 1 108 ? 9.531 6.649 11.021 1.00 93.25 108 SER A CA 1
ATOM 831 C C . SER A 1 108 ? 8.211 6.101 11.564 1.00 93.25 108 SER A C 1
ATOM 833 O O . SER A 1 108 ? 7.432 6.845 12.157 1.00 93.25 108 SER A O 1
ATOM 835 N N . TYR A 1 109 ? 7.955 4.804 11.381 1.00 95.62 109 TYR A N 1
ATOM 836 C CA . TYR A 1 109 ? 6.833 4.133 12.034 1.00 95.62 109 TYR A CA 1
ATOM 837 C C . TYR A 1 109 ? 6.973 4.194 13.560 1.00 95.62 109 TYR A C 1
ATOM 839 O O . TYR A 1 109 ? 6.012 4.544 14.238 1.00 95.62 109 TYR A O 1
ATOM 847 N N . GLU A 1 110 ? 8.161 3.913 14.097 1.00 95.62 110 GLU A N 1
ATOM 848 C CA . GLU A 1 110 ? 8.417 3.922 15.538 1.00 95.62 110 GLU A CA 1
ATOM 849 C C . GLU A 1 110 ? 8.212 5.320 16.150 1.00 95.62 110 GLU A C 1
ATOM 851 O O . GLU A 1 110 ? 7.656 5.449 17.245 1.00 95.62 110 GLU A O 1
ATOM 856 N N . ASP A 1 111 ? 8.592 6.376 15.429 1.00 93.94 111 ASP A N 1
ATOM 857 C CA . ASP A 1 111 ? 8.334 7.761 15.833 1.00 93.94 111 ASP A CA 1
ATOM 858 C C . ASP A 1 111 ? 6.831 8.068 15.871 1.00 93.94 111 ASP A C 1
ATOM 860 O O . ASP A 1 111 ? 6.317 8.559 16.882 1.00 93.94 111 ASP A O 1
ATOM 864 N N . TRP A 1 112 ? 6.101 7.718 14.805 1.00 94.44 112 TRP A N 1
ATOM 865 C CA . TRP A 1 112 ? 4.648 7.903 14.734 1.00 94.44 112 TRP A CA 1
ATOM 866 C C . TRP A 1 112 ? 3.922 7.122 15.837 1.00 94.44 112 TRP A C 1
ATOM 868 O O . TRP A 1 112 ? 3.030 7.638 16.516 1.00 94.44 112 TRP A O 1
ATOM 878 N N . ARG A 1 113 ? 4.346 5.880 16.062 1.00 95.50 113 ARG A N 1
ATOM 879 C CA . ARG A 1 113 ? 3.819 4.971 17.077 1.00 95.50 113 ARG A CA 1
ATOM 880 C C . ARG A 1 113 ? 3.987 5.545 18.488 1.00 95.50 113 ARG A C 1
ATOM 882 O O . ARG A 1 113 ? 3.038 5.524 19.275 1.00 95.50 113 ARG A O 1
ATOM 889 N N . LYS A 1 114 ? 5.164 6.093 18.815 1.00 95.38 114 LYS A N 1
ATOM 890 C CA . LYS A 1 114 ? 5.422 6.764 20.104 1.00 95.38 114 LYS A CA 1
ATOM 891 C C . LYS A 1 114 ? 4.582 8.025 20.263 1.00 95.38 114 LYS A C 1
ATOM 893 O O . LYS A 1 114 ? 3.981 8.217 21.320 1.00 95.38 114 LYS A O 1
ATOM 898 N N . ALA A 1 115 ? 4.514 8.856 19.224 1.00 94.44 115 ALA A N 1
ATOM 899 C CA . ALA A 1 115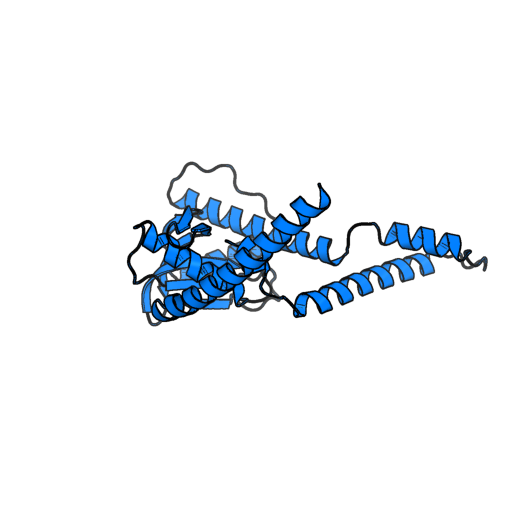 ? 3.757 10.106 19.245 1.00 94.44 115 ALA A CA 1
ATOM 900 C C . ALA A 1 115 ? 2.257 9.875 19.491 1.00 94.44 115 ALA A C 1
ATOM 902 O O . ALA A 1 115 ? 1.622 10.633 20.222 1.00 94.44 115 ALA A O 1
ATOM 903 N N . THR A 1 116 ? 1.709 8.794 18.937 1.00 96.25 116 THR A N 1
ATOM 904 C CA . THR A 1 116 ? 0.284 8.444 19.038 1.00 96.25 116 THR A CA 1
ATOM 905 C C . THR A 1 116 ? -0.043 7.487 20.180 1.00 96.25 116 THR A C 1
ATOM 907 O O . THR A 1 116 ? -1.206 7.136 20.358 1.00 96.25 116 THR A O 1
ATOM 910 N N . LYS A 1 117 ? 0.946 7.069 20.984 1.00 97.06 117 LYS A N 1
ATOM 911 C CA . LYS A 1 117 ? 0.770 6.078 22.064 1.00 97.06 117 LYS A CA 1
ATOM 912 C C . LYS A 1 117 ? 0.017 4.829 21.585 1.00 97.06 117 LYS A C 1
ATOM 914 O O . LYS A 1 117 ? -0.909 4.377 22.254 1.00 97.06 117 LYS A O 1
ATOM 919 N N . LEU A 1 118 ? 0.395 4.316 20.415 1.00 97.56 118 LEU A N 1
ATOM 920 C CA . LEU A 1 118 ? -0.276 3.185 19.778 1.00 97.56 118 LEU A CA 1
ATOM 921 C C . LEU A 1 118 ? -0.309 1.962 20.698 1.00 97.56 118 LEU A C 1
ATOM 923 O O . LEU A 1 118 ? 0.727 1.534 21.211 1.00 97.56 118 LEU A O 1
ATOM 927 N N . VAL A 1 119 ? -1.497 1.369 20.832 1.00 97.19 119 VAL A N 1
ATOM 928 C CA . VAL A 1 119 ? -1.731 0.093 21.517 1.00 97.19 119 VAL A CA 1
ATOM 929 C C . VAL A 1 119 ? -2.426 -0.869 20.547 1.00 97.19 119 VAL A C 1
ATOM 931 O O . VAL A 1 119 ? -3.576 -0.629 20.174 1.00 97.19 119 VAL A O 1
ATOM 934 N N . PRO A 1 120 ? -1.760 -1.949 20.099 1.00 97.19 120 PRO A N 1
ATOM 935 C CA . PRO A 1 120 ? -2.327 -2.842 19.094 1.00 97.19 120 PRO A CA 1
ATOM 936 C C . PRO A 1 120 ? -3.461 -3.704 19.661 1.00 97.19 120 PRO A C 1
ATOM 938 O O . PRO A 1 120 ? -3.338 -4.269 20.746 1.00 97.19 120 PRO A O 1
ATOM 941 N N . VAL A 1 121 ? -4.536 -3.856 18.884 1.00 96.31 121 VAL A N 1
ATOM 942 C CA . VAL A 1 121 ? -5.702 -4.698 19.209 1.00 96.31 121 VAL A CA 1
ATOM 943 C C . VAL A 1 121 ? -5.753 -5.934 18.305 1.00 96.31 121 VAL A C 1
ATOM 945 O O . VAL A 1 121 ? -5.919 -7.048 18.796 1.00 96.31 121 VAL A O 1
ATOM 948 N N . ALA A 1 122 ? -5.569 -5.768 16.991 1.00 96.75 122 ALA A N 1
ATOM 949 C CA . ALA A 1 122 ? -5.487 -6.875 16.034 1.00 96.75 122 ALA A CA 1
ATOM 950 C C . ALA A 1 122 ? -4.474 -6.570 14.922 1.00 96.75 122 ALA A C 1
ATOM 952 O O . ALA A 1 122 ? -4.529 -5.503 14.322 1.00 96.75 122 ALA A O 1
ATOM 953 N N . ILE A 1 123 ? -3.568 -7.510 14.641 1.00 97.81 123 ILE A N 1
ATOM 954 C CA . ILE A 1 123 ? -2.425 -7.343 13.723 1.00 97.81 123 ILE A CA 1
ATOM 955 C C . ILE A 1 123 ? -2.563 -8.335 12.564 1.00 97.81 123 ILE A C 1
ATOM 957 O O . ILE A 1 123 ? -2.724 -9.533 12.826 1.00 97.81 123 ILE A O 1
ATOM 961 N N . GLU A 1 124 ? -2.470 -7.855 11.318 1.00 97.12 124 GLU A N 1
ATOM 962 C CA . GLU A 1 124 ? -2.567 -8.678 10.094 1.00 97.12 124 GLU A CA 1
ATOM 963 C C . GLU A 1 124 ? -3.814 -9.581 10.084 1.00 97.12 124 GLU A C 1
ATOM 965 O O . GLU A 1 124 ? -3.790 -10.770 9.755 1.00 97.12 124 GLU A O 1
ATOM 970 N N . GLN A 1 125 ? -4.944 -9.018 10.515 1.00 96.81 125 GLN A N 1
ATOM 971 C CA . GLN A 1 125 ? -6.198 -9.749 10.650 1.00 96.81 125 GLN A CA 1
ATOM 972 C C . GLN A 1 125 ? -6.933 -9.792 9.309 1.00 96.81 125 GLN A C 1
ATOM 974 O O . GLN A 1 125 ? -7.190 -8.767 8.671 1.00 96.81 125 GLN A O 1
ATOM 979 N N . VAL A 1 126 ? -7.345 -10.993 8.907 1.00 98.19 126 VAL A N 1
ATOM 980 C CA . VAL A 1 126 ? -8.252 -11.168 7.770 1.00 98.19 126 VAL A CA 1
ATOM 981 C C . VAL A 1 126 ? -9.638 -10.683 8.169 1.00 98.19 126 VAL A C 1
ATOM 983 O O . VAL A 1 126 ? -10.206 -11.166 9.151 1.00 98.19 126 VAL A O 1
ATOM 986 N N . VAL A 1 127 ? -10.190 -9.769 7.377 1.00 98.19 127 VAL A N 1
ATOM 987 C CA . VAL A 1 127 ? -11.549 -9.254 7.518 1.00 98.19 127 VAL A CA 1
ATOM 988 C C . VAL A 1 127 ? -12.357 -9.465 6.242 1.00 98.19 127 VAL A C 1
ATOM 990 O O . VAL A 1 127 ? -11.819 -9.460 5.128 1.00 98.19 127 VAL A O 1
ATOM 993 N N . TRP A 1 128 ? -13.667 -9.654 6.381 1.00 98.44 128 TRP A N 1
ATOM 994 C CA . TRP A 1 128 ? -14.568 -9.848 5.250 1.00 98.44 128 TRP A CA 1
ATOM 995 C C . TRP A 1 128 ? -15.944 -9.236 5.483 1.00 98.44 128 TRP A C 1
ATOM 997 O O . TRP A 1 128 ? -16.427 -9.134 6.604 1.00 98.44 128 TRP A O 1
ATOM 1007 N N . SER A 1 129 ? -16.582 -8.871 4.375 1.00 98.19 129 SER A N 1
ATOM 1008 C CA . SER A 1 129 ? -17.990 -8.506 4.314 1.00 98.19 129 SER A CA 1
ATOM 1009 C C . SER A 1 129 ? -18.739 -9.585 3.545 1.00 98.19 129 SER A C 1
ATOM 1011 O O . SER A 1 129 ? -18.518 -9.785 2.344 1.00 98.19 129 SER A O 1
ATOM 1013 N N . THR A 1 130 ? -19.637 -10.281 4.234 1.00 97.56 130 THR A N 1
ATOM 1014 C CA . THR A 1 130 ? -20.580 -11.228 3.634 1.00 97.56 130 THR A CA 1
ATOM 1015 C C . THR A 1 130 ? -21.635 -10.470 2.837 1.00 97.56 130 THR A C 1
ATOM 1017 O O . THR A 1 130 ? -21.958 -10.864 1.715 1.00 97.56 130 THR A O 1
ATOM 1020 N N . GLN A 1 131 ? -22.112 -9.341 3.369 1.00 97.06 131 GLN A N 1
ATOM 1021 C CA . GLN A 1 131 ? -23.124 -8.503 2.728 1.00 97.06 131 GLN A CA 1
ATOM 1022 C C . GLN A 1 131 ? -22.655 -7.965 1.370 1.00 97.06 131 GLN A C 1
ATOM 1024 O O . GLN A 1 131 ? -23.379 -8.043 0.376 1.00 97.06 131 GLN A O 1
ATOM 1029 N N . HIS A 1 132 ? -21.426 -7.454 1.300 1.00 97.44 132 HIS A N 1
ATOM 1030 C CA . HIS A 1 132 ? -20.875 -6.845 0.087 1.00 97.44 132 HIS A CA 1
ATOM 1031 C C . HIS A 1 132 ? -19.963 -7.791 -0.705 1.00 97.44 132 HIS A C 1
ATOM 1033 O O . HIS A 1 132 ? -19.557 -7.456 -1.821 1.00 97.44 132 HIS A O 1
ATOM 1039 N N . ARG A 1 133 ? -19.694 -8.996 -0.184 1.00 97.06 133 ARG A N 1
ATOM 1040 C CA . ARG A 1 133 ? -18.912 -10.076 -0.813 1.00 97.06 133 ARG A CA 1
ATOM 1041 C C . ARG A 1 133 ? -17.483 -9.664 -1.163 1.00 97.06 133 ARG A C 1
ATOM 1043 O O . ARG A 1 133 ? -17.066 -9.748 -2.320 1.00 97.06 133 ARG A O 1
ATOM 1050 N N . TYR A 1 134 ? -16.729 -9.200 -0.174 1.00 98.00 134 TYR A N 1
ATOM 1051 C CA . TYR A 1 134 ? -15.290 -8.958 -0.310 1.00 98.00 134 TYR A CA 1
ATOM 1052 C C . TYR A 1 134 ? -14.536 -9.391 0.949 1.00 98.00 134 TYR A C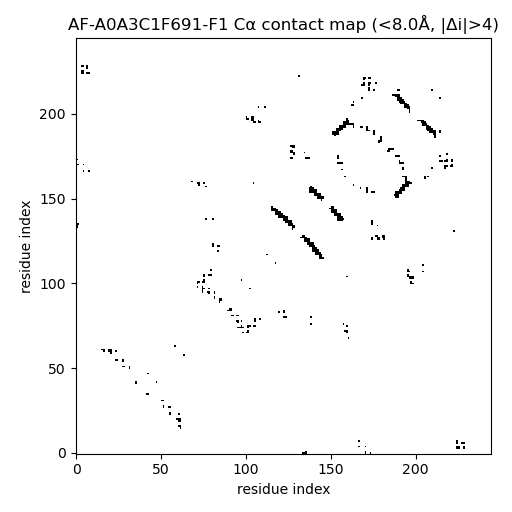 1
ATOM 1054 O O . TYR A 1 134 ? -15.116 -9.494 2.022 1.00 98.00 134 TYR A O 1
ATOM 1062 N N . ALA A 1 135 ? -13.230 -9.610 0.812 1.00 98.00 135 ALA A N 1
ATOM 1063 C CA . ALA A 1 135 ? -12.322 -9.879 1.923 1.00 98.00 135 ALA A CA 1
ATOM 1064 C C . ALA A 1 135 ? -10.954 -9.223 1.685 1.00 98.00 135 ALA A C 1
ATOM 1066 O O . ALA A 1 135 ? -10.606 -8.886 0.541 1.00 98.00 135 ALA A O 1
ATOM 1067 N N . GLY A 1 136 ? -10.178 -9.045 2.747 1.00 97.50 136 GLY A N 1
ATOM 1068 C CA . GLY A 1 136 ? -8.791 -8.589 2.713 1.00 97.50 136 GLY A CA 1
ATOM 1069 C C . GLY A 1 136 ? -8.126 -8.727 4.080 1.00 97.50 136 GLY A C 1
ATOM 1070 O O . GLY A 1 136 ? -8.793 -9.052 5.053 1.00 97.50 136 GLY A O 1
ATOM 1071 N N . THR A 1 137 ? -6.828 -8.462 4.142 1.00 97.88 137 THR A N 1
ATOM 1072 C CA . THR A 1 137 ? -6.069 -8.421 5.398 1.00 97.88 137 THR A CA 1
ATOM 1073 C C . THR A 1 137 ? -5.758 -6.969 5.717 1.00 97.88 137 THR A C 1
ATOM 1075 O O . THR A 1 137 ? -5.252 -6.271 4.836 1.00 97.88 137 THR A O 1
ATOM 1078 N N . MET A 1 138 ? -6.145 -6.506 6.903 1.00 97.31 138 MET A N 1
ATOM 1079 C CA . MET A 1 138 ? -5.791 -5.171 7.390 1.00 97.31 138 MET A CA 1
ATOM 1080 C C . MET A 1 138 ? -4.445 -5.223 8.104 1.00 97.31 138 MET A C 1
ATOM 1082 O O . MET A 1 138 ? -4.192 -6.191 8.820 1.00 97.31 138 MET A O 1
ATOM 1086 N N . ASP A 1 139 ? -3.638 -4.174 7.967 1.00 98.06 139 ASP A N 1
ATOM 1087 C CA . ASP A 1 139 ? -2.312 -4.137 8.586 1.00 98.06 139 ASP A CA 1
ATOM 1088 C C . ASP A 1 139 ? -2.445 -4.118 10.118 1.00 98.06 139 ASP A C 1
ATOM 1090 O O . ASP A 1 139 ? -1.862 -4.944 10.826 1.00 98.06 139 ASP A O 1
ATOM 1094 N N . LEU A 1 140 ? -3.266 -3.198 10.646 1.00 98.44 140 LEU A N 1
ATOM 1095 C CA . LEU A 1 140 ? -3.445 -3.045 12.085 1.00 98.44 140 LEU A CA 1
ATOM 1096 C C . LEU A 1 140 ? -4.794 -2.413 12.463 1.00 98.44 140 LEU A C 1
ATOM 1098 O O . LEU A 1 140 ? -5.237 -1.433 11.873 1.00 98.44 140 LEU A O 1
ATOM 1102 N N . PHE A 1 141 ? -5.404 -2.931 13.524 1.00 98.38 141 PHE A N 1
ATOM 1103 C CA . PHE A 1 141 ? -6.436 -2.258 14.308 1.00 98.38 141 PHE A CA 1
ATOM 1104 C C . PHE A 1 141 ? -5.882 -1.977 15.705 1.00 98.38 141 PHE A C 1
ATOM 1106 O O . PHE A 1 141 ? -5.339 -2.884 16.344 1.00 98.38 141 PHE A O 1
ATOM 1113 N N . ALA A 1 142 ? -5.966 -0.730 16.161 1.00 97.94 142 ALA A N 1
ATOM 1114 C CA . ALA A 1 142 ? -5.318 -0.279 17.390 1.00 97.94 142 ALA A CA 1
ATOM 1115 C C . ALA A 1 142 ? -6.063 0.881 18.057 1.00 97.94 142 ALA A C 1
ATOM 1117 O O . ALA A 1 142 ? -6.829 1.600 17.410 1.00 97.94 142 ALA A O 1
ATOM 1118 N N . ASP A 1 143 ? -5.753 1.092 19.332 1.00 97.75 143 ASP A N 1
ATOM 1119 C CA . ASP A 1 143 ? -6.075 2.320 20.047 1.00 97.75 143 ASP A CA 1
ATOM 1120 C C . ASP A 1 143 ? -4.926 3.310 19.883 1.00 97.75 143 ASP A C 1
ATOM 1122 O O . ASP A 1 143 ? -3.762 2.977 20.121 1.00 97.75 143 ASP A O 1
ATOM 1126 N N . VAL A 1 144 ? -5.241 4.533 19.466 1.00 97.50 144 VAL A N 1
ATOM 1127 C CA . VAL A 1 144 ? -4.251 5.600 19.260 1.00 97.50 144 VAL A CA 1
ATOM 1128 C C . VAL A 1 144 ? -4.794 6.942 19.740 1.00 97.50 144 VAL A C 1
ATOM 1130 O O . VAL A 1 144 ? -5.998 7.196 19.715 1.00 97.50 144 VAL A O 1
ATOM 1133 N N . LEU A 1 145 ? -3.895 7.815 20.179 1.00 97.38 145 LEU A N 1
ATOM 1134 C CA . LEU A 1 145 ? -4.171 9.211 20.486 1.00 97.38 145 LEU A CA 1
ATOM 1135 C C . LEU A 1 145 ? -4.014 10.045 19.209 1.00 97.38 145 LEU A C 1
ATOM 1137 O O . LEU A 1 145 ? -2.909 10.164 18.679 1.00 97.38 145 LEU A O 1
ATOM 1141 N N . ILE A 1 146 ? -5.112 10.625 18.725 1.00 92.62 146 ILE A N 1
ATOM 1142 C CA . ILE A 1 146 ? -5.139 11.485 17.537 1.00 92.62 146 ILE A CA 1
ATOM 1143 C C . ILE A 1 146 ? -5.723 12.837 17.922 1.00 92.62 146 ILE A C 1
ATOM 1145 O O . ILE A 1 146 ? -6.862 12.919 18.362 1.00 92.62 146 ILE A O 1
ATOM 1149 N N . GLU A 1 147 ? -4.987 13.916 17.691 1.00 89.44 147 GLU A N 1
ATOM 1150 C CA . GLU A 1 147 ? -5.528 15.270 17.830 1.00 89.44 147 GLU A CA 1
ATOM 1151 C C . GLU A 1 147 ? -6.398 15.647 16.614 1.00 89.44 147 GLU A C 1
ATOM 1153 O O . GLU A 1 147 ? -6.019 15.334 15.481 1.00 89.44 147 GLU A O 1
ATOM 1158 N N . PRO A 1 148 ? -7.545 16.332 16.796 1.00 93.19 148 PRO A N 1
ATOM 1159 C CA . PRO A 1 148 ? -8.141 16.804 18.056 1.00 93.19 148 PRO A CA 1
ATOM 1160 C C . PRO A 1 148 ? -9.115 15.801 18.718 1.00 93.19 148 PRO A C 1
ATOM 1162 O O . PRO A 1 148 ? -9.894 16.176 19.592 1.00 93.19 148 PRO A O 1
ATOM 1165 N N . TYR A 1 149 ? -9.146 14.546 18.268 1.00 93.00 149 TYR A N 1
ATOM 1166 C CA . TYR A 1 149 ? -10.167 13.552 18.630 1.00 93.00 149 TYR A CA 1
ATOM 1167 C C . TYR A 1 149 ? -9.899 12.812 19.953 1.00 93.00 149 TYR A C 1
ATOM 1169 O O . TYR A 1 149 ? -10.805 12.200 20.516 1.00 93.00 149 TYR A O 1
ATOM 1177 N N . GLY A 1 150 ? -8.673 12.867 20.475 1.00 95.00 150 GLY A N 1
ATOM 1178 C CA . GLY A 1 150 ? -8.262 12.128 21.663 1.00 95.00 150 GLY A CA 1
ATOM 1179 C C . GLY A 1 150 ? -8.025 10.643 21.371 1.00 95.00 150 GLY A C 1
ATOM 1180 O O . GLY A 1 150 ? -7.477 10.280 20.332 1.00 95.00 150 GLY A O 1
ATOM 1181 N N . SER A 1 151 ? -8.366 9.773 22.324 1.00 95.88 151 SER A N 1
ATOM 1182 C CA . SER A 1 151 ? -8.186 8.322 22.177 1.00 95.88 151 SER A CA 1
ATOM 1183 C C . SER A 1 151 ? -9.252 7.746 21.245 1.00 95.88 151 SER A C 1
ATOM 1185 O O . SER A 1 151 ? -10.445 7.938 21.473 1.00 95.88 151 SER A O 1
ATOM 1187 N N . CYS A 1 152 ? -8.818 7.063 20.188 1.00 96.88 152 CYS A N 1
ATOM 1188 C CA . CYS A 1 152 ? -9.669 6.545 19.121 1.00 96.88 152 CYS A CA 1
ATOM 1189 C C . CYS A 1 152 ? -9.332 5.085 18.801 1.00 96.88 152 CYS A C 1
ATOM 1191 O O . CYS A 1 152 ? -8.161 4.706 18.814 1.00 96.88 152 CYS A O 1
ATOM 1193 N N . HIS A 1 153 ? -10.351 4.311 18.417 1.00 97.88 153 HIS A N 1
ATOM 1194 C CA . HIS A 1 153 ? -10.190 3.019 17.746 1.00 97.88 153 HIS A CA 1
ATOM 1195 C C . HIS A 1 153 ? -9.940 3.251 16.257 1.00 97.88 153 HIS A C 1
ATOM 1197 O O . HIS A 1 153 ? -10.751 3.911 15.595 1.00 97.88 153 HIS A O 1
ATOM 1203 N N . VAL A 1 154 ? -8.837 2.729 15.723 1.00 98.38 154 VAL A N 1
ATOM 1204 C CA . VAL A 1 154 ? -8.374 3.091 14.379 1.00 98.38 154 VAL A CA 1
ATOM 1205 C C . VAL A 1 154 ? -7.904 1.882 13.595 1.00 98.38 154 VAL A C 1
ATOM 1207 O O . VAL A 1 154 ? -7.079 1.101 14.069 1.00 98.38 154 VAL A O 1
ATOM 1210 N N . VAL A 1 155 ? -8.399 1.759 12.363 1.00 98.62 155 VAL A N 1
ATOM 1211 C CA . VAL A 1 155 ? -7.797 0.876 11.358 1.00 98.62 155 VAL A CA 1
ATOM 1212 C C . VAL A 1 155 ? -6.682 1.635 10.650 1.00 98.62 155 VAL A C 1
ATOM 1214 O O . VAL A 1 155 ? -6.918 2.641 9.974 1.00 98.62 155 VAL A O 1
ATOM 1217 N N . LEU A 1 156 ? -5.464 1.141 10.817 1.00 98.44 156 LEU A N 1
ATOM 1218 C CA . LEU A 1 156 ? -4.222 1.705 10.311 1.00 98.44 156 LEU A CA 1
ATOM 1219 C C . LEU A 1 156 ? -3.783 0.966 9.050 1.00 98.44 156 LEU A C 1
ATOM 1221 O O . LEU A 1 156 ? -3.872 -0.258 8.973 1.00 98.44 156 LEU A O 1
ATOM 1225 N N . ASP A 1 157 ? -3.320 1.733 8.068 1.00 98.00 157 ASP A N 1
ATOM 1226 C CA . ASP A 1 157 ? -2.827 1.235 6.786 1.00 98.00 157 ASP A CA 1
ATOM 1227 C C . ASP A 1 157 ? -1.486 1.914 6.454 1.00 98.00 157 ASP A C 1
ATOM 1229 O O . ASP A 1 157 ? -1.426 3.131 6.226 1.00 98.00 157 ASP A O 1
ATOM 1233 N N . TRP A 1 158 ? -0.394 1.143 6.459 1.00 97.38 158 TRP A N 1
ATOM 1234 C CA . TRP A 1 158 ? 0.967 1.660 6.274 1.00 97.38 158 TRP A CA 1
ATOM 1235 C C . TRP A 1 158 ? 1.341 1.697 4.798 1.00 97.38 158 TRP A C 1
ATOM 1237 O O . TRP A 1 158 ? 1.334 0.687 4.085 1.00 97.38 158 TRP A O 1
ATOM 1247 N N . LYS A 1 159 ? 1.758 2.868 4.318 1.00 95.31 159 LYS A N 1
ATOM 1248 C CA . LYS A 1 159 ? 2.184 3.066 2.930 1.00 95.31 159 LYS A CA 1
ATOM 1249 C C . LYS A 1 159 ? 3.625 3.541 2.871 1.00 95.31 159 LYS A C 1
ATOM 1251 O O . LYS A 1 159 ? 3.992 4.523 3.487 1.00 95.31 159 LYS A O 1
ATOM 1256 N N . THR A 1 160 ? 4.431 2.924 2.018 1.00 93.25 160 THR A N 1
ATOM 1257 C CA . THR A 1 160 ? 5.804 3.379 1.728 1.00 93.25 160 THR A CA 1
ATOM 1258 C C . THR A 1 160 ? 5.890 4.074 0.362 1.00 93.25 160 THR A C 1
ATOM 1260 O O . THR A 1 160 ? 6.957 4.212 -0.238 1.00 93.25 160 THR A O 1
ATOM 1263 N N . GLY A 1 161 ? 4.741 4.457 -0.201 1.00 88.62 161 GLY A N 1
ATOM 1264 C CA . GLY A 1 161 ? 4.633 5.139 -1.489 1.00 88.62 161 GLY A CA 1
ATOM 1265 C C . GLY A 1 161 ? 5.106 6.595 -1.442 1.00 88.62 161 GLY A C 1
ATOM 1266 O O . GLY A 1 161 ? 5.476 7.123 -0.399 1.00 88.62 161 GLY A O 1
ATOM 1267 N N . LYS A 1 162 ? 5.065 7.266 -2.600 1.00 87.25 162 LYS A N 1
ATOM 1268 C CA . LYS A 1 162 ? 5.407 8.697 -2.712 1.00 87.25 162 LYS A CA 1
ATOM 1269 C C . LYS A 1 162 ? 4.349 9.639 -2.123 1.00 87.25 162 LYS A C 1
ATOM 1271 O O . LYS A 1 162 ? 4.614 10.825 -2.011 1.00 87.25 162 LYS A O 1
ATOM 1276 N N . GLY A 1 163 ? 3.165 9.128 -1.806 1.00 90.56 163 GLY A N 1
ATOM 1277 C CA . GLY A 1 163 ? 2.035 9.903 -1.307 1.00 90.56 163 GLY A CA 1
ATOM 1278 C C . GLY A 1 163 ? 0.898 8.988 -0.870 1.00 90.56 163 GLY A C 1
ATOM 1279 O O . GLY A 1 163 ? 0.937 7.775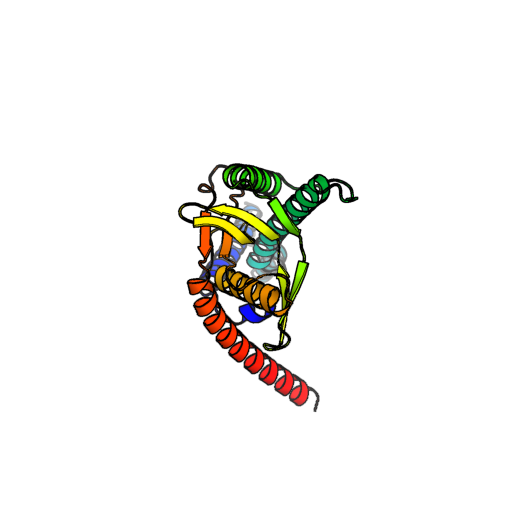 -1.122 1.00 90.56 163 GLY A O 1
ATOM 1280 N N . ILE A 1 164 ? -0.114 9.581 -0.246 1.00 94.31 164 ILE A N 1
ATOM 1281 C CA . ILE A 1 164 ? -1.386 8.921 0.046 1.00 94.31 164 ILE A CA 1
ATOM 1282 C C . ILE A 1 164 ? -2.297 9.040 -1.180 1.00 94.31 164 ILE A C 1
ATOM 1284 O O . ILE A 1 164 ? -2.655 10.133 -1.612 1.00 94.31 164 ILE A O 1
ATOM 1288 N N . TYR A 1 165 ? -2.668 7.899 -1.760 1.00 92.56 165 TYR A N 1
ATOM 1289 C CA . TYR A 1 165 ? -3.541 7.846 -2.934 1.00 92.56 165 TYR A CA 1
AT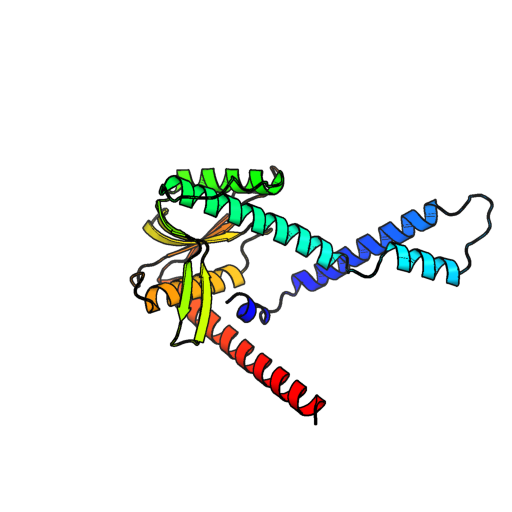OM 1290 C C . TYR A 1 165 ? -4.999 7.580 -2.530 1.00 92.56 165 TYR A C 1
ATOM 1292 O O . TYR A 1 165 ? -5.223 6.871 -1.545 1.00 92.56 165 TYR A O 1
ATOM 1300 N N . PRO A 1 166 ? -5.997 8.076 -3.289 1.00 94.19 166 PRO A N 1
ATOM 1301 C CA . PRO A 1 166 ? -7.415 7.880 -2.975 1.00 94.19 166 PRO A CA 1
ATOM 1302 C C . PRO A 1 166 ? -7.810 6.415 -2.758 1.00 94.19 166 PRO A C 1
ATOM 1304 O O . PRO A 1 166 ? -8.633 6.112 -1.898 1.00 94.19 166 PRO A O 1
ATOM 1307 N N . GLU A 1 167 ? -7.194 5.485 -3.487 1.00 95.56 167 GLU A N 1
ATOM 1308 C CA . GLU A 1 167 ? -7.453 4.052 -3.349 1.00 95.56 167 GLU A CA 1
ATOM 1309 C C . GLU A 1 167 ? -7.085 3.517 -1.962 1.00 95.56 167 GLU A C 1
ATOM 1311 O O . GLU A 1 167 ? -7.746 2.598 -1.492 1.00 95.56 167 GLU A O 1
ATOM 1316 N N . ALA A 1 168 ? -6.085 4.094 -1.284 1.00 96.88 168 ALA A N 1
ATOM 1317 C CA . ALA A 1 168 ? -5.755 3.720 0.092 1.00 96.88 168 ALA A CA 1
ATOM 1318 C C . ALA A 1 168 ? -6.886 4.104 1.059 1.00 96.88 168 ALA A C 1
ATOM 1320 O O . ALA A 1 168 ? -7.221 3.335 1.954 1.00 96.88 168 ALA A O 1
ATOM 1321 N N . LEU A 1 169 ? -7.547 5.244 0.826 1.00 98.06 169 LEU A N 1
ATOM 1322 C CA . LEU A 1 169 ? -8.703 5.670 1.620 1.00 98.06 169 LEU A CA 1
ATOM 1323 C C . LEU A 1 169 ? -9.899 4.731 1.402 1.00 98.06 169 LEU A C 1
ATOM 1325 O O . LEU A 1 169 ? -10.539 4.307 2.359 1.00 98.06 169 LEU A O 1
ATOM 1329 N N . LEU A 1 170 ? -10.162 4.345 0.146 1.00 98.25 170 LEU A N 1
ATOM 1330 C CA . LEU A 1 170 ? -11.214 3.373 -0.185 1.00 98.25 170 LEU A CA 1
ATOM 1331 C C . LEU A 1 170 ? -10.922 1.984 0.396 1.00 98.25 170 LEU A C 1
ATOM 1333 O O . LEU A 1 170 ? -11.836 1.291 0.839 1.00 98.25 170 LEU A O 1
ATOM 1337 N N . GLN A 1 171 ? -9.652 1.574 0.382 1.00 98.06 171 GLN A N 1
ATOM 1338 C CA . GLN A 1 171 ? -9.194 0.330 0.990 1.00 98.06 171 GLN A CA 1
ATOM 1339 C C . GLN A 1 171 ? -9.454 0.342 2.501 1.00 98.06 171 GLN A C 1
ATOM 1341 O O . GLN A 1 171 ? -10.077 -0.578 3.026 1.00 98.06 171 GLN A O 1
ATOM 1346 N N . ASN A 1 172 ? -9.035 1.409 3.182 1.00 98.50 172 ASN A N 1
ATOM 1347 C CA . ASN A 1 172 ? -9.215 1.569 4.619 1.00 98.50 172 ASN A CA 1
ATOM 1348 C C . ASN A 1 172 ? -10.704 1.558 5.017 1.00 98.50 172 ASN A C 1
ATOM 1350 O O . ASN A 1 172 ? -11.086 0.809 5.915 1.00 98.50 172 ASN A O 1
ATOM 1354 N N . ALA A 1 173 ? -11.563 2.264 4.275 1.00 98.38 173 ALA A N 1
ATOM 1355 C CA . ALA A 1 173 ? -13.012 2.245 4.498 1.00 98.38 173 ALA A CA 1
ATOM 1356 C C . ALA A 1 173 ? -13.627 0.850 4.358 1.00 98.38 173 ALA A C 1
ATOM 1358 O O . ALA A 1 173 ? -14.477 0.446 5.154 1.00 98.38 173 ALA A O 1
ATOM 1359 N N . ALA A 1 174 ? -13.165 0.070 3.380 1.00 98.44 174 ALA A N 1
ATOM 1360 C CA . ALA A 1 174 ? -13.598 -1.312 3.231 1.00 98.44 174 ALA A CA 1
ATOM 1361 C C . ALA A 1 174 ? -13.125 -2.201 4.396 1.00 98.44 174 ALA A C 1
ATOM 1363 O O . ALA A 1 174 ? -13.858 -3.110 4.795 1.00 98.44 174 ALA A O 1
ATOM 1364 N N . TYR A 1 175 ? -11.940 -1.959 4.966 1.00 98.56 175 TYR A N 1
ATOM 1365 C CA . TYR A 1 175 ? -11.491 -2.680 6.162 1.00 98.56 175 TYR A CA 1
ATOM 1366 C C . TYR A 1 175 ? -12.349 -2.340 7.376 1.00 98.56 175 TYR A C 1
ATOM 1368 O O . TYR A 1 175 ? -12.839 -3.260 8.028 1.00 98.56 175 TYR A O 1
ATOM 1376 N N . VAL A 1 176 ? -12.595 -1.052 7.634 1.00 98.50 176 VAL A N 1
ATOM 1377 C CA . VAL A 1 176 ? -13.441 -0.600 8.750 1.00 98.50 176 VAL A CA 1
ATOM 1378 C C . VAL A 1 176 ? -14.836 -1.210 8.664 1.00 98.50 176 VAL A C 1
ATOM 1380 O O . VAL A 1 176 ? -15.304 -1.804 9.634 1.00 98.50 176 VAL A O 1
ATOM 1383 N N . GLN A 1 177 ? -15.476 -1.153 7.494 1.00 98.31 177 GLN A N 1
ATOM 1384 C CA . GLN A 1 177 ? -16.804 -1.739 7.323 1.00 98.31 177 GLN A CA 1
ATOM 1385 C C . GLN A 1 177 ? -16.812 -3.255 7.581 1.00 98.31 177 GLN A C 1
ATOM 1387 O O . GLN A 1 177 ? -17.721 -3.754 8.241 1.00 98.31 177 GLN A O 1
ATOM 1392 N N . ALA A 1 178 ? -15.813 -3.990 7.082 1.00 98.31 178 ALA A N 1
ATOM 1393 C CA . ALA A 1 178 ? -15.723 -5.435 7.293 1.00 98.31 178 ALA A CA 1
ATOM 1394 C C . ALA A 1 178 ? -15.469 -5.781 8.769 1.00 98.31 178 ALA A C 1
ATOM 1396 O O . ALA A 1 178 ? -16.086 -6.699 9.301 1.00 98.31 178 ALA A O 1
ATOM 1397 N N . LEU A 1 179 ? -14.613 -5.015 9.449 1.00 98.06 179 LEU A N 1
ATOM 1398 C CA . LEU A 1 179 ? -14.325 -5.178 10.873 1.00 98.06 179 LEU A CA 1
ATOM 1399 C C . LEU A 1 179 ? -15.587 -5.001 11.735 1.00 98.06 179 LEU A C 1
ATOM 1401 O O . LEU A 1 179 ? -15.830 -5.790 12.650 1.00 98.06 179 LEU A O 1
ATOM 1405 N N . ILE A 1 180 ? -16.406 -3.994 11.410 1.00 97.69 180 ILE A N 1
ATOM 1406 C CA . ILE A 1 180 ? -17.696 -3.738 12.065 1.00 97.69 180 ILE A CA 1
ATOM 1407 C C . ILE A 1 180 ? -18.689 -4.866 11.765 1.00 97.69 180 ILE A C 1
ATOM 1409 O O . ILE A 1 180 ? -19.327 -5.376 12.683 1.00 97.69 180 ILE A O 1
ATOM 1413 N N . GLU A 1 181 ? -18.806 -5.298 10.505 1.00 97.50 181 GLU A N 1
ATOM 1414 C CA . GLU A 1 181 ? -19.716 -6.385 10.108 1.00 97.50 181 GLU A CA 1
ATOM 1415 C C . GLU A 1 181 ? -19.389 -7.707 10.817 1.00 97.50 181 GLU A C 1
ATOM 1417 O O . GLU A 1 181 ? -20.291 -8.452 11.196 1.00 97.50 181 GLU A O 1
ATOM 1422 N N . MET A 1 182 ? -18.105 -7.977 11.052 1.00 97.62 182 MET A N 1
ATOM 1423 C CA . MET A 1 182 ? -17.641 -9.148 11.803 1.00 97.62 182 MET A CA 1
ATOM 1424 C C . MET A 1 182 ? -17.871 -9.044 13.318 1.00 97.62 182 MET A C 1
ATOM 1426 O O . MET A 1 182 ? -17.626 -10.013 14.036 1.00 97.62 182 MET A O 1
ATOM 1430 N N . GLY A 1 183 ? -18.323 -7.893 13.823 1.00 96.56 183 GLY A N 1
ATOM 1431 C CA . GLY A 1 183 ? -18.542 -7.658 15.251 1.00 96.56 183 GLY A CA 1
ATOM 1432 C C . GLY A 1 183 ? -17.256 -7.440 16.052 1.00 96.56 183 GLY A C 1
ATOM 1433 O O . GLY A 1 183 ? -17.269 -7.578 17.273 1.00 96.56 183 GLY A O 1
ATOM 1434 N N . HIS A 1 184 ? -16.143 -7.110 15.390 1.00 95.69 184 HIS A N 1
ATOM 1435 C CA . HIS A 1 184 ? -14.864 -6.831 16.054 1.00 95.69 184 HIS A CA 1
ATOM 1436 C C . HIS A 1 184 ? -14.715 -5.373 16.502 1.00 95.69 184 HIS A C 1
ATOM 1438 O O . HIS A 1 184 ? -13.821 -5.073 17.290 1.00 95.69 184 HIS A O 1
ATOM 1444 N N . ALA A 1 185 ? -15.580 -4.473 16.029 1.00 93.88 185 ALA A N 1
ATOM 1445 C CA . ALA A 1 185 ? -15.593 -3.074 16.434 1.00 93.88 185 ALA A CA 1
ATOM 1446 C C . ALA A 1 185 ? -17.003 -2.461 16.362 1.00 93.88 185 ALA A C 1
ATOM 1448 O O . ALA A 1 185 ? -17.907 -3.008 15.728 1.00 93.88 185 ALA A O 1
ATOM 1449 N N . THR A 1 186 ? -17.188 -1.312 17.018 1.00 90.69 186 THR A N 1
ATOM 1450 C CA . THR A 1 186 ? -18.420 -0.507 16.943 1.00 90.69 186 THR A CA 1
ATOM 1451 C C . THR A 1 186 ? -18.385 0.440 15.739 1.00 90.69 186 THR A C 1
ATOM 1453 O O . THR A 1 186 ? -17.391 0.524 15.027 1.00 90.69 186 THR A O 1
ATOM 1456 N N . THR A 1 187 ? -19.449 1.208 15.502 1.00 86.94 187 THR A N 1
ATOM 1457 C CA . THR A 1 187 ? -19.524 2.153 14.371 1.00 86.94 187 THR A CA 1
ATOM 1458 C C . THR A 1 187 ? -18.639 3.400 14.516 1.00 86.94 187 THR A C 1
ATOM 1460 O O . THR A 1 187 ? -18.611 4.222 13.608 1.00 86.94 187 THR A O 1
ATOM 1463 N N . LEU A 1 188 ? -17.927 3.570 15.636 1.00 90.62 188 LEU A N 1
ATOM 1464 C CA . LEU A 1 188 ? -17.095 4.746 15.937 1.00 90.62 188 LEU A CA 1
ATOM 1465 C C . LEU A 1 188 ? -15.601 4.495 15.662 1.00 90.62 188 LEU A C 1
ATOM 1467 O O . LEU A 1 188 ? -14.739 4.859 16.461 1.00 90.62 188 LEU A O 1
ATOM 1471 N N . VAL A 1 189 ? -15.290 3.843 14.542 1.00 96.75 189 VAL A N 1
ATOM 1472 C CA . VAL A 1 189 ? -13.912 3.521 14.144 1.00 96.75 189 VAL A CA 1
ATOM 1473 C C . VAL A 1 189 ? -13.402 4.552 13.145 1.00 96.75 189 VAL A C 1
ATOM 1475 O O . VAL A 1 189 ? -14.015 4.774 12.100 1.00 96.75 189 VAL A O 1
ATOM 1478 N N . HIS A 1 190 ? -12.257 5.159 13.451 1.00 98.00 190 HIS A N 1
ATOM 1479 C CA . HIS A 1 190 ? -11.544 6.010 12.503 1.00 98.00 190 HIS A CA 1
ATOM 1480 C C . HIS A 1 190 ? -10.671 5.161 11.573 1.00 98.00 190 HIS A C 1
ATOM 1482 O O . HIS A 1 190 ? -10.326 4.012 11.855 1.00 98.00 190 HIS A O 1
ATOM 1488 N N . GLY A 1 191 ? -10.273 5.751 10.456 1.00 98.00 191 GLY A N 1
ATOM 1489 C CA . GLY A 1 191 ? -9.175 5.254 9.634 1.00 98.00 191 GLY A CA 1
ATOM 1490 C C . GLY A 1 191 ? -7.937 6.113 9.787 1.00 98.00 191 GLY A C 1
ATOM 1491 O O . GLY A 1 191 ? -8.035 7.307 10.067 1.00 98.00 191 GLY A O 1
ATOM 1492 N N . ALA A 1 192 ? -6.775 5.532 9.536 1.00 97.94 192 ALA A N 1
ATOM 1493 C CA . ALA A 1 192 ? -5.553 6.285 9.318 1.00 97.94 192 ALA A CA 1
ATOM 1494 C C . ALA A 1 192 ? -4.731 5.620 8.214 1.00 97.94 192 ALA A C 1
ATOM 1496 O O . ALA A 1 192 ? -4.316 4.470 8.344 1.00 97.94 192 ALA A O 1
ATOM 1497 N N . VAL A 1 193 ? -4.471 6.359 7.137 1.00 98.06 193 VAL A N 1
ATOM 1498 C CA . VAL A 1 193 ? -3.438 5.984 6.168 1.00 98.06 193 VAL A CA 1
ATOM 1499 C C . VAL A 1 193 ? -2.177 6.755 6.521 1.00 98.06 193 VAL A C 1
ATOM 1501 O O . VAL A 1 193 ? -2.194 7.988 6.553 1.00 98.06 193 VAL A O 1
ATOM 1504 N N . VAL A 1 194 ? -1.095 6.032 6.800 1.00 96.88 194 VAL A N 1
ATOM 1505 C CA . VAL A 1 194 ? 0.172 6.612 7.257 1.00 96.88 194 VAL A CA 1
ATOM 1506 C C . VAL A 1 194 ? 1.247 6.333 6.218 1.00 96.88 194 VAL A C 1
ATOM 1508 O O . VAL A 1 194 ? 1.623 5.184 5.972 1.00 96.88 194 VAL A O 1
ATOM 1511 N N . ARG A 1 195 ? 1.751 7.392 5.585 1.00 95.69 195 ARG A N 1
ATOM 1512 C CA . ARG A 1 195 ? 2.863 7.315 4.641 1.00 95.69 195 ARG A CA 1
ATOM 1513 C C . ARG A 1 195 ? 4.187 7.408 5.389 1.00 95.69 195 ARG A C 1
ATOM 1515 O O . ARG A 1 195 ? 4.529 8.459 5.926 1.00 95.69 195 ARG A O 1
ATOM 1522 N N . LEU A 1 196 ? 4.958 6.333 5.332 1.00 94.31 196 LEU A N 1
ATOM 1523 C CA . LEU A 1 196 ? 6.288 6.223 5.910 1.00 94.31 196 LEU A CA 1
ATOM 1524 C C . LEU A 1 196 ? 7.351 6.626 4.868 1.00 94.31 196 LEU A C 1
ATOM 1526 O O . LEU A 1 196 ? 7.399 6.022 3.785 1.00 94.31 196 LEU A O 1
ATOM 1530 N N . PRO A 1 197 ? 8.185 7.645 5.146 1.00 90.06 197 PRO A N 1
ATOM 1531 C CA . PRO A 1 197 ? 9.314 7.998 4.291 1.00 90.06 197 PRO A CA 1
ATOM 1532 C C . PRO A 1 197 ? 10.366 6.882 4.283 1.00 90.06 197 PRO A C 1
ATOM 1534 O O . PRO A 1 197 ? 10.520 6.149 5.251 1.00 90.06 197 PRO A O 1
ATOM 1537 N N . LYS A 1 198 ? 11.081 6.722 3.166 1.00 84.19 198 LYS A N 1
ATOM 1538 C CA . LYS A 1 198 ? 12.069 5.640 2.969 1.00 84.19 198 LYS A CA 1
ATOM 1539 C C . LYS A 1 198 ? 13.514 6.127 2.948 1.00 84.19 198 LYS A C 1
ATOM 1541 O O . LYS A 1 198 ? 14.427 5.302 2.907 1.00 84.19 198 LYS A O 1
ATOM 1546 N N . VAL A 1 199 ? 13.723 7.436 2.851 1.00 77.12 199 VAL A N 1
ATOM 1547 C CA . VAL A 1 199 ? 15.036 8.088 2.767 1.00 77.12 199 VAL A CA 1
ATOM 1548 C C . VAL A 1 199 ? 14.994 9.426 3.499 1.00 77.12 199 VAL A C 1
ATOM 1550 O O . VAL A 1 199 ? 13.930 10.018 3.625 1.00 77.12 199 VAL A O 1
ATOM 1553 N N . GLU A 1 200 ? 16.152 9.928 3.925 1.00 67.31 200 GLU A N 1
ATOM 1554 C CA . GLU A 1 200 ? 16.281 11.206 4.648 1.00 67.31 200 GLU A CA 1
ATOM 1555 C C . GLU A 1 200 ? 15.755 12.414 3.854 1.00 67.31 200 GLU A C 1
ATOM 1557 O O . GLU A 1 200 ? 15.282 13.388 4.427 1.00 67.31 200 GLU A O 1
ATOM 1562 N N . THR A 1 201 ? 15.804 12.347 2.522 1.00 73.75 201 THR A N 1
ATOM 1563 C CA . THR A 1 201 ? 15.293 13.408 1.645 1.00 73.75 201 THR A CA 1
ATOM 1564 C C . THR A 1 201 ? 13.787 13.337 1.402 1.00 73.75 201 THR A C 1
ATOM 1566 O O . THR A 1 201 ? 13.240 14.242 0.766 1.00 73.75 201 THR A O 1
ATOM 1569 N N . ASP A 1 202 ? 13.111 12.275 1.853 1.00 73.19 202 ASP A N 1
ATOM 1570 C CA . ASP A 1 202 ? 11.655 12.226 1.793 1.00 73.19 202 ASP A CA 1
ATOM 1571 C C . ASP A 1 202 ? 11.089 13.214 2.831 1.00 73.19 202 ASP A C 1
ATOM 1573 O O . ASP A 1 202 ? 11.636 13.341 3.926 1.00 73.19 202 ASP A O 1
ATOM 1577 N N . PRO A 1 203 ? 9.967 13.893 2.531 1.00 70.44 203 PRO A N 1
ATOM 1578 C CA . PRO A 1 203 ? 9.255 14.684 3.531 1.00 70.44 203 PRO A CA 1
ATOM 1579 C C . PRO A 1 203 ? 8.900 13.841 4.764 1.00 70.44 203 PRO A C 1
ATOM 1581 O O . PRO A 1 203 ? 8.772 12.615 4.647 1.00 70.44 203 PRO A O 1
ATOM 1584 N N . GLU A 1 204 ? 8.656 14.499 5.904 1.00 78.31 204 GLU A N 1
ATOM 1585 C CA . GLU A 1 204 ? 8.129 13.857 7.118 1.00 78.31 204 GLU A CA 1
ATOM 1586 C C . GLU A 1 204 ? 6.900 12.976 6.821 1.00 78.31 204 GLU A C 1
ATOM 1588 O O . GLU A 1 204 ? 6.241 13.101 5.775 1.00 78.31 204 GLU A O 1
ATOM 1593 N N . PHE A 1 205 ? 6.609 12.040 7.729 1.00 83.44 205 PHE A N 1
ATOM 1594 C CA . PHE A 1 205 ? 5.477 11.131 7.576 1.00 83.44 205 PHE A CA 1
ATOM 1595 C C . PHE A 1 205 ? 4.183 11.911 7.296 1.00 83.44 205 PHE A C 1
ATOM 1597 O O . PHE A 1 205 ? 3.879 12.922 7.922 1.00 83.44 205 PHE A O 1
ATOM 1604 N N . GLU A 1 206 ? 3.422 11.444 6.309 1.00 91.50 206 GLU A N 1
ATOM 1605 C CA . GLU A 1 206 ? 2.137 12.045 5.942 1.00 91.50 206 GLU A CA 1
ATOM 1606 C C . GLU A 1 206 ? 1.034 11.182 6.544 1.00 91.50 206 GLU A C 1
ATOM 1608 O O . GLU A 1 206 ? 1.064 9.959 6.408 1.00 91.50 206 GLU A O 1
ATOM 1613 N N . VAL A 1 207 ? 0.061 11.798 7.209 1.00 94.56 207 VAL A N 1
ATOM 1614 C CA . VAL A 1 207 ? -1.036 11.073 7.855 1.00 94.56 207 VAL A CA 1
ATOM 1615 C C . VAL A 1 207 ? -2.355 11.606 7.332 1.00 94.56 207 VAL A C 1
ATOM 1617 O O . VAL A 1 207 ? -2.643 12.796 7.457 1.00 94.56 207 VAL A O 1
ATOM 1620 N N . ARG A 1 208 ? -3.192 10.713 6.802 1.00 97.12 208 ARG A N 1
ATOM 1621 C CA . ARG A 1 208 ? -4.596 11.011 6.522 1.00 97.12 208 ARG A CA 1
ATOM 1622 C C . ARG A 1 208 ? -5.478 10.231 7.481 1.00 97.12 208 ARG A C 1
ATOM 1624 O O . ARG A 1 208 ? -5.733 9.046 7.276 1.00 97.12 208 ARG A O 1
ATOM 1631 N N . ILE A 1 209 ? -5.949 10.928 8.511 1.00 97.62 209 ILE A N 1
ATOM 1632 C CA . ILE A 1 209 ? -7.015 10.448 9.396 1.00 97.62 209 ILE A CA 1
ATOM 1633 C C . ILE A 1 209 ? -8.331 10.489 8.632 1.00 97.62 209 ILE A C 1
ATOM 1635 O O . ILE A 1 209 ? -8.551 11.442 7.900 1.00 97.62 209 ILE A O 1
ATOM 1639 N N . ILE A 1 210 ? -9.183 9.485 8.787 1.00 98.12 210 ILE A N 1
ATOM 1640 C CA . ILE A 1 210 ? -10.503 9.380 8.162 1.00 98.12 210 ILE A CA 1
ATOM 1641 C C . ILE A 1 210 ? -11.518 9.273 9.300 1.00 98.12 210 ILE A C 1
ATOM 1643 O O . ILE A 1 210 ? -11.460 8.315 10.075 1.00 98.12 210 ILE A O 1
ATOM 1647 N N . THR A 1 211 ? -12.415 10.250 9.438 1.00 97.69 211 THR A N 1
ATOM 1648 C CA . THR A 1 211 ? -13.426 10.213 10.512 1.00 97.69 211 THR A CA 1
ATOM 1649 C C . THR A 1 211 ? -14.481 9.133 10.246 1.00 97.69 211 THR A C 1
ATOM 1651 O O . THR A 1 211 ? -14.647 8.726 9.093 1.00 97.69 211 THR A O 1
ATOM 1654 N N . PRO A 1 212 ? -15.232 8.667 11.261 1.00 96.94 212 PRO A N 1
ATOM 1655 C CA . PRO A 1 212 ? -16.312 7.701 11.056 1.00 96.94 212 PRO A CA 1
ATOM 1656 C C . PRO A 1 212 ? -17.332 8.148 9.996 1.00 96.94 212 PRO A C 1
ATOM 1658 O O . PRO A 1 212 ? -17.809 7.336 9.206 1.00 96.94 212 PRO A O 1
ATOM 1661 N N . GLU A 1 213 ? -17.628 9.445 9.914 1.00 97.00 213 GLU A N 1
ATOM 1662 C CA . GLU A 1 213 ? -18.525 10.008 8.899 1.00 97.00 213 GLU A CA 1
ATOM 1663 C C . GLU A 1 213 ? -17.908 9.922 7.497 1.00 97.00 213 GLU A C 1
ATOM 1665 O O . GLU A 1 213 ? -18.575 9.509 6.547 1.00 97.00 213 GLU A O 1
ATOM 1670 N N . GLU A 1 214 ? -16.620 10.254 7.359 1.00 97.69 214 GLU A N 1
ATOM 1671 C CA . GLU A 1 214 ? -15.895 10.100 6.094 1.00 97.69 214 GLU A CA 1
ATOM 1672 C C . GLU A 1 214 ? -15.798 8.628 5.669 1.00 97.69 214 GLU A C 1
ATOM 1674 O O . GLU A 1 214 ? -15.902 8.336 4.475 1.00 97.69 214 GLU A O 1
ATOM 1679 N N . GLN A 1 215 ? -15.655 7.694 6.619 1.00 98.00 215 GLN A N 1
ATOM 1680 C CA . GLN A 1 215 ? -15.630 6.256 6.331 1.00 98.00 215 GLN A CA 1
ATOM 1681 C C . GLN A 1 215 ? -16.914 5.800 5.641 1.00 98.00 215 GLN A C 1
ATOM 1683 O O . GLN A 1 215 ? -16.854 5.049 4.667 1.00 98.00 215 GLN A O 1
ATOM 1688 N N . VAL A 1 216 ? -18.074 6.286 6.093 1.00 97.50 216 VAL A N 1
ATOM 1689 C CA . VAL A 1 216 ? -19.369 5.957 5.480 1.00 97.50 216 VAL A CA 1
ATOM 1690 C C . VAL A 1 216 ? -19.423 6.430 4.026 1.00 97.50 216 VAL A C 1
ATOM 1692 O O . VAL A 1 216 ? -19.848 5.677 3.146 1.00 97.50 216 VAL A O 1
ATOM 1695 N N . GLU A 1 217 ? -18.969 7.651 3.741 1.00 98.25 217 GLU A N 1
ATOM 1696 C CA . GLU A 1 217 ? -18.973 8.188 2.375 1.00 98.25 217 GLU A CA 1
ATOM 1697 C C . GLU A 1 217 ? -17.959 7.481 1.467 1.00 98.25 217 GLU A C 1
ATOM 1699 O O . GLU A 1 217 ? -18.291 7.091 0.343 1.00 98.25 217 GLU A O 1
ATOM 1704 N N . LEU A 1 218 ? -16.744 7.229 1.956 1.00 98.44 218 LEU A N 1
ATOM 1705 C CA . LEU A 1 218 ? -15.723 6.481 1.218 1.00 98.44 218 LEU A CA 1
ATOM 1706 C C . LEU A 1 218 ? -16.157 5.037 0.955 1.00 98.44 218 LEU A C 1
ATOM 1708 O O . LEU A 1 218 ? -15.916 4.512 -0.134 1.00 98.44 218 LEU A O 1
ATOM 1712 N N . PHE A 1 219 ? -16.851 4.402 1.900 1.00 98.44 219 PHE A N 1
ATOM 1713 C CA . PHE A 1 219 ? -17.357 3.049 1.716 1.00 98.44 219 PHE A CA 1
ATOM 1714 C C . PHE A 1 219 ? -18.428 2.978 0.617 1.00 98.44 219 PHE A C 1
ATOM 1716 O O . PHE A 1 219 ? -18.397 2.064 -0.211 1.00 98.44 219 PHE A O 1
ATOM 1723 N N . LYS A 1 220 ? -19.322 3.972 0.513 1.00 98.50 220 LYS A N 1
ATOM 1724 C CA . LYS A 1 220 ? -20.268 4.064 -0.620 1.00 98.50 220 LYS A CA 1
ATOM 1725 C C . LYS A 1 220 ? -19.530 4.115 -1.958 1.00 98.50 220 LYS A C 1
ATOM 1727 O O . LYS A 1 220 ? -19.908 3.422 -2.905 1.00 98.50 220 LYS A O 1
ATOM 1732 N N . VAL A 1 221 ? -18.451 4.897 -2.037 1.00 98.38 221 VAL A N 1
ATOM 1733 C CA . VAL A 1 221 ? -17.604 4.960 -3.238 1.00 98.38 221 VAL A CA 1
ATOM 1734 C C . VAL A 1 221 ? -16.941 3.608 -3.508 1.00 98.38 221 VAL A C 1
ATOM 1736 O O . VAL A 1 221 ? -16.967 3.136 -4.645 1.00 98.38 221 VAL A O 1
ATOM 1739 N N . PHE A 1 222 ? -16.410 2.940 -2.481 1.00 98.44 222 PHE A N 1
ATOM 1740 C CA . PHE A 1 222 ? -15.832 1.601 -2.610 1.00 98.44 222 PHE A CA 1
ATOM 1741 C C . PHE A 1 222 ? -16.837 0.587 -3.178 1.00 98.44 222 PHE A C 1
ATOM 1743 O O . PHE A 1 222 ? -16.490 -0.175 -4.081 1.00 98.44 222 PHE A O 1
ATOM 1750 N N . VAL A 1 223 ? -18.091 0.599 -2.717 1.00 98.44 223 VAL A N 1
ATOM 1751 C CA . VAL A 1 223 ? -19.149 -0.284 -3.240 1.00 98.44 223 VAL A CA 1
ATOM 1752 C C . VAL A 1 223 ? -19.405 -0.031 -4.730 1.00 98.44 223 VAL A C 1
ATOM 1754 O O . VAL A 1 223 ? -19.552 -0.990 -5.489 1.00 98.44 223 VAL A O 1
ATOM 1757 N N . ASN A 1 224 ? -19.376 1.225 -5.184 1.00 98.12 224 ASN A N 1
ATOM 1758 C CA . ASN A 1 224 ? -19.494 1.548 -6.611 1.00 98.12 224 ASN A CA 1
ATOM 1759 C C . ASN A 1 224 ? -18.302 1.018 -7.424 1.00 98.12 224 ASN A C 1
ATOM 1761 O O . ASN A 1 224 ? -18.488 0.439 -8.497 1.00 98.12 224 ASN A O 1
ATOM 1765 N N . VAL A 1 225 ? -17.077 1.154 -6.904 1.00 98.00 225 VAL A N 1
ATOM 1766 C CA . VAL A 1 225 ? -15.872 0.576 -7.527 1.00 98.00 225 VAL A CA 1
ATOM 1767 C C . VAL A 1 225 ? -15.978 -0.948 -7.590 1.00 98.00 225 VAL A C 1
ATOM 1769 O O . VAL A 1 225 ? -15.647 -1.552 -8.610 1.00 98.00 225 VAL A O 1
ATOM 1772 N N . LYS A 1 226 ? -16.507 -1.580 -6.539 1.00 97.88 226 LYS A N 1
ATOM 1773 C CA . LYS A 1 226 ? -16.769 -3.018 -6.528 1.00 97.88 226 LYS A CA 1
ATOM 1774 C C . LYS A 1 226 ? -17.791 -3.431 -7.581 1.00 97.88 226 LYS A C 1
ATOM 1776 O O . LYS A 1 226 ? -17.565 -4.428 -8.257 1.00 97.88 226 LYS A O 1
ATOM 1781 N N . ALA A 1 227 ? -18.873 -2.677 -7.754 1.00 98.00 227 ALA A N 1
ATOM 1782 C CA . ALA A 1 227 ? -19.863 -2.959 -8.791 1.00 98.00 227 ALA A CA 1
ATOM 1783 C C . ALA A 1 227 ? -19.242 -2.905 -10.198 1.00 98.00 227 ALA A C 1
ATOM 1785 O O . ALA A 1 227 ? -19.489 -3.789 -11.020 1.00 98.00 227 ALA A O 1
ATOM 1786 N N . LEU A 1 228 ? -18.376 -1.917 -10.455 1.00 97.31 228 LEU A N 1
ATOM 1787 C CA . LEU A 1 228 ? -17.613 -1.831 -11.703 1.00 97.31 228 LEU A CA 1
ATOM 1788 C C . LEU A 1 228 ? -16.668 -3.030 -11.881 1.00 97.31 228 LEU A C 1
ATOM 1790 O O . LEU A 1 228 ? -16.576 -3.589 -12.976 1.00 97.31 228 LEU A O 1
ATOM 1794 N N . TRP A 1 229 ? -15.988 -3.446 -10.812 1.00 97.50 229 TRP A N 1
ATOM 1795 C CA . TRP A 1 229 ? -15.125 -4.625 -10.828 1.00 97.50 229 TRP A CA 1
ATOM 1796 C C . TRP A 1 229 ? -15.903 -5.907 -11.120 1.00 97.50 229 TRP A C 1
ATOM 1798 O O . TRP A 1 229 ? -15.535 -6.630 -12.043 1.00 97.50 229 TRP A O 1
ATOM 1808 N N . ASP A 1 230 ? -17.016 -6.148 -10.426 1.00 97.31 230 ASP A N 1
ATOM 1809 C CA . ASP A 1 230 ? -17.883 -7.309 -10.654 1.00 97.31 230 ASP A CA 1
ATOM 1810 C C . ASP A 1 230 ? -18.358 -7.364 -12.125 1.00 97.31 230 ASP A C 1
ATOM 1812 O O . ASP A 1 230 ? -18.297 -8.420 -12.762 1.00 97.31 230 ASP A O 1
ATOM 1816 N N . TRP A 1 231 ? -18.759 -6.221 -12.698 1.00 97.44 231 TRP A N 1
ATOM 1817 C CA . TRP A 1 231 ? -19.125 -6.104 -14.116 1.00 97.44 231 TRP A CA 1
ATOM 1818 C C . TRP A 1 231 ? -17.961 -6.453 -15.058 1.00 97.44 231 TRP A C 1
ATOM 1820 O O . TRP A 1 231 ? -18.135 -7.243 -15.991 1.00 97.44 231 TRP A O 1
ATOM 1830 N N . SER A 1 232 ? -16.762 -5.922 -14.797 1.00 96.06 232 SER A N 1
ATOM 1831 C CA . SER A 1 232 ? -15.563 -6.204 -15.599 1.00 96.06 232 SER A CA 1
ATOM 1832 C C . SER A 1 232 ? -15.203 -7.693 -15.567 1.00 96.06 232 SER A C 1
ATOM 1834 O O . SER A 1 232 ? -14.963 -8.305 -16.611 1.00 96.06 232 SER A O 1
ATOM 1836 N N . GLN A 1 233 ? -15.240 -8.311 -14.382 1.00 95.62 233 GLN A N 1
ATOM 1837 C CA . GLN A 1 233 ? -14.967 -9.739 -14.217 1.00 95.62 233 GLN A CA 1
ATOM 1838 C C . GLN A 1 233 ? -15.981 -10.613 -14.966 1.00 95.62 233 GLN A C 1
ATOM 1840 O O . GLN A 1 233 ? -15.594 -11.618 -15.568 1.00 95.62 233 GLN A O 1
ATOM 1845 N N . ALA A 1 234 ? -17.263 -10.236 -14.968 1.00 95.56 234 ALA A N 1
ATOM 1846 C CA . ALA A 1 234 ? -18.301 -10.964 -15.696 1.00 95.56 234 ALA A CA 1
ATOM 1847 C C . ALA A 1 234 ? -18.058 -10.949 -17.216 1.00 95.56 234 ALA A C 1
ATOM 1849 O O . ALA A 1 234 ? -18.183 -11.985 -17.874 1.00 95.56 234 ALA A O 1
ATOM 1850 N N . ILE A 1 235 ? -17.640 -9.807 -17.774 1.00 94.88 235 ILE A N 1
ATOM 1851 C CA . ILE A 1 235 ? -17.285 -9.689 -19.198 1.00 94.88 235 ILE A CA 1
ATOM 1852 C C . ILE A 1 235 ? -16.082 -10.569 -19.542 1.00 94.88 235 ILE A C 1
ATOM 1854 O O . ILE A 1 235 ? -16.099 -11.280 -20.550 1.00 94.88 235 ILE A O 1
ATOM 1858 N N . GLU A 1 236 ? -15.030 -10.544 -18.724 1.00 92.81 236 GLU A N 1
ATOM 1859 C CA . GLU A 1 236 ? -13.852 -11.385 -18.954 1.00 92.81 236 GLU A CA 1
ATOM 1860 C C . GLU A 1 236 ? -14.181 -12.877 -18.897 1.00 92.81 236 GLU A C 1
ATOM 1862 O O . GLU A 1 236 ? -13.688 -13.652 -19.722 1.00 92.81 236 GLU A O 1
ATOM 1867 N N . ALA A 1 237 ? -15.026 -13.286 -17.949 1.00 92.75 237 ALA A N 1
ATOM 1868 C CA . ALA A 1 237 ? -15.487 -14.663 -17.842 1.00 92.75 237 ALA A CA 1
ATOM 1869 C C . ALA A 1 237 ? -16.257 -15.091 -19.102 1.00 92.75 237 ALA A C 1
ATOM 1871 O O . ALA A 1 237 ? -15.936 -16.128 -19.685 1.00 92.75 237 ALA A O 1
ATOM 1872 N N . ALA A 1 238 ? -17.195 -14.266 -19.579 1.00 92.88 238 ALA A N 1
ATOM 1873 C CA . ALA A 1 238 ? -17.951 -14.536 -20.801 1.00 92.88 238 ALA A CA 1
ATOM 1874 C C . ALA A 1 238 ? -17.039 -14.667 -22.036 1.00 92.88 238 ALA A C 1
ATOM 1876 O O . ALA A 1 238 ? -17.189 -15.603 -22.822 1.00 92.88 238 ALA A O 1
ATOM 1877 N N . ARG A 1 239 ? -16.031 -13.791 -22.175 1.00 92.25 239 ARG A N 1
ATOM 1878 C CA . ARG A 1 239 ? -15.032 -13.870 -23.260 1.00 92.25 239 ARG A CA 1
ATOM 1879 C C . ARG A 1 239 ? -14.224 -15.165 -23.219 1.00 92.25 239 ARG A C 1
ATOM 1881 O O . ARG A 1 239 ? -13.984 -15.764 -24.263 1.00 92.25 239 ARG A O 1
ATOM 1888 N N . LYS A 1 240 ? -13.811 -15.615 -22.030 1.00 90.12 240 LYS A N 1
ATOM 1889 C CA . LYS A 1 240 ? -13.056 -16.869 -21.859 1.00 90.12 240 LYS A CA 1
ATOM 1890 C C . LYS A 1 240 ? -13.883 -18.102 -22.213 1.00 90.12 240 LYS A C 1
ATOM 1892 O O . LYS A 1 240 ? -13.316 -19.065 -22.717 1.00 90.12 240 LYS A O 1
ATOM 1897 N N . VAL A 1 241 ? -15.189 -18.084 -21.943 1.00 90.06 241 VAL A N 1
ATOM 1898 C CA . VAL A 1 241 ? -16.103 -19.161 -22.352 1.00 90.06 241 VAL A CA 1
ATOM 1899 C C . VAL A 1 241 ? -16.253 -19.175 -23.872 1.00 90.06 241 VAL A C 1
ATOM 1901 O O . VAL A 1 241 ? -16.058 -20.221 -24.478 1.00 90.06 241 VAL A O 1
ATOM 1904 N N . ALA A 1 242 ? -16.497 -18.016 -24.492 1.00 86.38 242 ALA A N 1
ATOM 1905 C CA . ALA A 1 242 ? -16.634 -17.905 -25.946 1.00 86.38 242 ALA A CA 1
ATOM 1906 C C . ALA A 1 242 ? -15.362 -18.313 -26.711 1.00 86.38 242 ALA A C 1
ATOM 1908 O O . ALA A 1 242 ? -15.463 -18.908 -27.770 1.00 86.38 242 ALA A O 1
ATOM 1909 N N . ALA A 1 243 ? -14.168 -18.035 -26.175 1.00 84.12 243 ALA A N 1
ATOM 1910 C CA . ALA A 1 243 ? -12.900 -18.424 -26.803 1.00 84.12 243 ALA A CA 1
ATOM 1911 C C . ALA A 1 243 ? -12.577 -19.930 -26.706 1.00 84.12 243 ALA A C 1
ATOM 1913 O O . ALA A 1 243 ? -11.620 -20.385 -27.328 1.00 84.12 243 ALA A O 1
ATOM 1914 N N . LYS A 1 244 ? -13.310 -20.682 -25.875 1.00 78.62 244 LYS A N 1
ATOM 1915 C CA . LYS A 1 244 ? -13.153 -22.136 -25.699 1.00 78.62 244 LYS A CA 1
ATOM 1916 C C . LYS A 1 244 ? -14.209 -22.956 -26.449 1.00 78.62 244 LYS A C 1
ATOM 1918 O O . LYS A 1 244 ? -14.060 -24.175 -26.496 1.00 78.62 244 LYS A O 1
ATOM 1923 N N . ALA A 1 245 ? -15.264 -22.308 -26.941 1.00 63.97 245 ALA A N 1
ATOM 1924 C CA . ALA A 1 245 ? -16.312 -22.904 -27.766 1.00 63.97 245 ALA A CA 1
ATOM 1925 C C . ALA A 1 245 ? -15.917 -22.834 -29.245 1.00 63.97 245 ALA A C 1
ATOM 1927 O O . ALA A 1 245 ? -16.261 -23.789 -29.973 1.00 63.97 245 ALA A O 1
#

Solvent-accessible surface area (backbone atoms only — not comparable to full-atom values): 13541 Å² total; per-residue (Å²): 75,75,74,41,58,66,71,59,82,60,71,70,56,54,58,48,38,55,51,42,39,49,52,50,52,51,52,41,49,51,56,54,56,70,70,52,63,88,87,69,75,75,75,51,70,67,58,48,54,52,54,46,51,61,67,58,48,89,68,57,53,43,58,55,54,50,49,56,52,50,50,40,40,51,43,30,51,52,42,52,51,51,52,55,42,44,73,73,68,44,94,67,78,79,83,73,88,62,55,70,46,23,53,43,20,44,50,50,45,53,52,53,39,61,75,22,60,59,42,84,73,44,70,64,42,79,37,43,28,80,91,79,68,47,44,44,67,43,59,31,33,26,40,31,49,41,90,95,74,42,78,40,45,30,40,39,42,85,35,66,56,99,64,90,51,73,67,58,54,30,50,43,20,50,46,53,52,11,33,34,71,69,67,76,45,67,86,74,43,30,33,31,41,38,30,27,34,47,51,92,88,45,65,77,70,46,75,49,74,33,49,42,71,53,32,56,57,34,30,56,52,37,53,52,45,40,52,54,31,54,53,53,53,50,53,52,50,53,52,56,53,62,77,73,110

Secondary structure (DSSP, 8-state):
-TTGGGGS--HHHHHHHHHHHHHHHHHHHHHHHHTS-TT--PPPHHHHHHHHHHHH-SS-HHHHHHHHHHHHHHHHHHHHHHHHHHHTT----SPPP--HHHHHHHHHHHHHHHHTT-EEEEEEEEEEETTTTEEEEEEEEEEEEETTTEEEEEEEEEE-SSS--HHHHHHHHHHHHHHHHTTSS-S-EEEEEEE---STTSPSPEEEEE-HHHHHHHHHHHHHHHHHHHHHHHHHHHHHHHTT-

pLDDT: mean 93.31, std 6.78, range [60.62, 98.62]